Protein AF-A0A6P7IY32-F1 (afdb_monomer_lite)

Structure (mmCIF, N/CA/C/O backbone):
data_AF-A0A6P7IY32-F1
#
_entry.id   AF-A0A6P7IY32-F1
#
loop_
_atom_site.group_PDB
_atom_site.id
_atom_site.type_symbol
_atom_site.label_atom_id
_atom_site.label_alt_id
_atom_site.label_comp_id
_atom_site.label_asym_id
_atom_site.label_entity_id
_atom_site.label_seq_id
_atom_site.pdbx_PDB_ins_code
_atom_site.Cartn_x
_atom_site.Cartn_y
_atom_site.Cartn_z
_atom_site.occupancy
_atom_site.B_iso_or_equiv
_atom_site.auth_seq_id
_atom_site.auth_comp_id
_atom_site.auth_asym_id
_atom_site.auth_atom_id
_atom_site.pdbx_PDB_model_num
ATOM 1 N N . MET A 1 1 ? -50.935 -18.795 42.870 1.00 35.16 1 MET A N 1
ATOM 2 C CA . MET A 1 1 ? -50.225 -19.604 41.856 1.00 35.16 1 MET A CA 1
ATOM 3 C C . MET A 1 1 ? -50.034 -18.720 40.641 1.00 35.16 1 MET A C 1
ATOM 5 O O . MET A 1 1 ? -50.969 -18.024 40.279 1.00 35.16 1 MET A O 1
ATOM 9 N N . SER A 1 2 ? -48.798 -18.658 40.158 1.00 35.97 2 SER A N 1
ATOM 10 C CA . SER A 1 2 ? -48.178 -17.528 39.465 1.00 35.97 2 SER A CA 1
ATOM 11 C C . SER A 1 2 ? -48.854 -17.055 38.177 1.00 35.97 2 SER A C 1
ATOM 13 O O . SER A 1 2 ? -49.014 -17.823 37.231 1.00 35.97 2 SER A O 1
ATOM 15 N N . GLU A 1 3 ? -49.122 -15.752 38.117 1.00 35.75 3 GLU A N 1
ATOM 16 C CA . GLU A 1 3 ? -49.229 -14.994 36.873 1.00 35.75 3 GLU A CA 1
ATOM 17 C C . GLU A 1 3 ? -47.811 -14.737 36.348 1.00 35.75 3 GLU A C 1
ATOM 19 O O . GLU A 1 3 ? -47.035 -13.986 36.937 1.00 35.75 3 GLU A O 1
ATOM 24 N N . ASN A 1 4 ? -47.446 -15.399 35.251 1.00 36.00 4 ASN A N 1
ATOM 25 C CA . ASN A 1 4 ? -46.209 -15.114 34.533 1.00 36.00 4 ASN A CA 1
ATOM 26 C C . ASN A 1 4 ? -46.458 -13.908 33.615 1.00 36.00 4 ASN A C 1
ATOM 28 O O . ASN A 1 4 ? -46.922 -14.051 32.481 1.00 36.00 4 ASN A O 1
ATOM 32 N N . GLY A 1 5 ? -46.172 -12.713 34.132 1.00 36.47 5 GLY A N 1
ATOM 33 C CA . GLY A 1 5 ? -46.134 -11.471 33.368 1.00 36.47 5 GLY A CA 1
ATOM 34 C C . GLY A 1 5 ? -45.014 -11.512 32.331 1.00 36.47 5 GLY A C 1
ATOM 35 O O . GLY A 1 5 ? -43.871 -11.163 32.611 1.00 36.47 5 GLY A O 1
ATOM 36 N N . LYS A 1 6 ? -45.336 -11.950 31.112 1.00 37.75 6 LYS A N 1
ATOM 37 C CA . LYS A 1 6 ? -44.451 -11.813 29.954 1.00 37.75 6 LYS A CA 1
ATOM 38 C C . LYS A 1 6 ? -44.505 -10.351 29.509 1.00 37.75 6 LYS A C 1
ATOM 40 O O . LYS A 1 6 ? -45.487 -9.933 28.898 1.00 37.75 6 LYS A O 1
ATOM 45 N N . ALA A 1 7 ? -43.476 -9.578 29.856 1.00 37.81 7 ALA A N 1
ATOM 46 C CA . ALA A 1 7 ? -43.297 -8.218 29.357 1.00 37.81 7 ALA A CA 1
ATOM 47 C C . ALA A 1 7 ? -43.432 -8.201 27.818 1.00 37.81 7 ALA A C 1
ATOM 49 O O . ALA A 1 7 ? -42.974 -9.142 27.155 1.00 37.81 7 ALA A O 1
ATOM 50 N N . PRO A 1 8 ? -44.068 -7.176 27.226 1.00 44.00 8 PRO A N 1
ATOM 51 C CA . PRO A 1 8 ? -44.179 -7.082 25.780 1.00 44.00 8 PRO A CA 1
ATOM 52 C C . PRO A 1 8 ? -42.769 -6.965 25.199 1.00 44.00 8 PRO A C 1
ATOM 54 O O . PRO A 1 8 ? -42.035 -6.034 25.522 1.00 44.00 8 PRO A O 1
ATOM 57 N N . SER A 1 9 ? -42.376 -7.914 24.346 1.00 56.81 9 SER A N 1
ATOM 58 C CA . SER A 1 9 ? -41.146 -7.800 23.565 1.00 56.81 9 SER A CA 1
ATOM 59 C C . SER A 1 9 ? -41.254 -6.526 22.727 1.00 56.81 9 SER A C 1
ATOM 61 O O . SER A 1 9 ? -42.039 -6.495 21.771 1.00 56.81 9 SER A O 1
ATOM 63 N N . LYS A 1 10 ? -40.531 -5.468 23.109 1.00 63.16 10 LYS A N 1
ATOM 64 C CA . LYS A 1 10 ? -40.407 -4.258 22.294 1.00 63.16 10 LYS A CA 1
ATOM 65 C C . LYS A 1 10 ? -39.926 -4.708 20.917 1.00 63.16 10 LYS A C 1
ATOM 67 O O . LYS A 1 10 ? -38.935 -5.424 20.804 1.00 63.16 10 LYS A O 1
ATOM 72 N N . LYS A 1 11 ? -40.705 -4.402 19.884 1.00 72.56 11 LYS A N 1
ATOM 73 C CA . LYS A 1 11 ? -40.341 -4.724 18.504 1.00 72.56 11 LYS A CA 1
ATOM 74 C C . LYS A 1 11 ? -39.572 -3.535 17.952 1.00 72.56 11 LYS A C 1
ATOM 76 O O . LYS A 1 11 ? -39.998 -2.400 18.156 1.00 72.56 11 LYS A O 1
ATOM 81 N N . LEU A 1 12 ? -38.461 -3.809 17.273 1.00 72.12 12 LEU A N 1
ATOM 82 C CA . LEU A 1 12 ? -37.706 -2.793 16.549 1.00 72.12 12 LEU A CA 1
ATOM 83 C C . LEU A 1 12 ? -38.624 -2.088 15.539 1.00 72.12 12 LEU A C 1
ATOM 85 O O . LEU A 1 12 ? -39.537 -2.699 14.972 1.00 72.12 12 LEU A O 1
ATOM 89 N N . SER A 1 13 ? -38.374 -0.799 15.309 1.00 81.19 13 SER A N 1
ATOM 90 C CA . SER A 1 13 ? -38.985 -0.085 14.186 1.00 81.19 13 SER A CA 1
ATOM 91 C C . SER A 1 13 ? -38.581 -0.764 12.863 1.00 81.19 13 SER A C 1
ATOM 93 O O . SER A 1 13 ? -37.545 -1.432 12.812 1.00 81.19 13 SER A O 1
ATOM 95 N N . PRO A 1 14 ? -39.354 -0.623 11.771 1.00 79.38 14 PRO A N 1
ATOM 96 C CA . PRO A 1 14 ? -38.998 -1.234 10.486 1.00 79.38 14 PRO A CA 1
ATOM 97 C C . PRO A 1 14 ? -37.622 -0.776 9.973 1.00 79.38 14 PRO A C 1
ATOM 99 O O . PRO A 1 14 ? -36.917 -1.544 9.324 1.00 79.38 14 PRO A O 1
ATOM 102 N N . GLU A 1 15 ? -37.213 0.446 10.310 1.00 80.62 15 GLU A N 1
ATOM 103 C CA . GLU A 1 15 ? -35.915 1.011 9.944 1.00 80.62 15 GLU A CA 1
ATOM 104 C C . GLU A 1 15 ? -34.781 0.486 10.835 1.00 80.62 15 GLU A C 1
ATOM 106 O O . GLU A 1 15 ? -33.744 0.068 10.329 1.00 80.62 15 GLU A O 1
ATOM 111 N N . ALA A 1 16 ? -35.010 0.365 12.146 1.00 81.69 16 ALA A N 1
ATOM 112 C CA . ALA A 1 16 ? -34.066 -0.270 13.066 1.00 81.69 16 ALA A CA 1
ATOM 113 C C . ALA A 1 16 ? -33.875 -1.767 12.762 1.00 81.69 16 ALA A C 1
ATOM 115 O O . ALA A 1 16 ? -32.766 -2.293 12.852 1.00 81.69 16 ALA A O 1
ATOM 116 N N . GLN A 1 17 ? -34.940 -2.451 12.337 1.00 84.50 17 GLN A N 1
ATOM 117 C CA . GLN A 1 17 ? -34.870 -3.825 11.848 1.00 84.50 17 GLN A CA 1
ATOM 118 C C . GLN A 1 17 ? -34.069 -3.911 10.543 1.00 84.50 17 GLN A C 1
ATOM 120 O O . GLN A 1 17 ? -33.282 -4.837 10.377 1.00 84.50 17 GLN A O 1
ATOM 125 N N . CYS A 1 18 ? -34.230 -2.944 9.634 1.00 85.19 18 CYS A N 1
ATOM 126 C CA . CYS A 1 18 ? -33.434 -2.860 8.409 1.00 85.19 18 CYS A CA 1
ATOM 127 C C . CYS A 1 18 ? -31.938 -2.714 8.726 1.00 85.19 18 CYS A C 1
ATOM 129 O O . CYS A 1 18 ? -31.130 -3.500 8.237 1.00 85.19 18 CYS A O 1
ATOM 131 N N . ILE A 1 19 ? -31.581 -1.778 9.611 1.00 85.25 19 ILE A N 1
ATOM 132 C CA . ILE A 1 19 ? -30.197 -1.553 10.054 1.00 85.25 19 ILE A CA 1
ATOM 133 C C . ILE A 1 19 ? -29.622 -2.814 10.713 1.00 85.25 19 ILE A C 1
ATOM 135 O O . ILE A 1 19 ? -28.516 -3.237 10.376 1.00 85.25 19 ILE A O 1
ATOM 139 N N . SER A 1 20 ? -30.388 -3.453 11.603 1.00 86.62 20 SER A N 1
ATOM 140 C CA . SER A 1 20 ? -29.997 -4.708 12.253 1.00 86.62 20 SER A CA 1
ATOM 141 C C . SER A 1 20 ? -29.726 -5.822 11.237 1.00 86.62 20 SER A C 1
ATOM 143 O O . SER A 1 20 ? -28.674 -6.454 11.289 1.00 86.62 20 SER A O 1
ATOM 145 N N . ASN A 1 21 ? -30.625 -6.013 10.267 1.00 86.88 21 ASN A N 1
ATOM 146 C CA . ASN A 1 21 ? -30.481 -7.039 9.236 1.00 86.88 21 ASN A CA 1
ATOM 147 C C . ASN A 1 21 ? -29.264 -6.774 8.329 1.00 86.88 21 ASN A C 1
ATOM 149 O O . ASN A 1 21 ? -28.573 -7.714 7.942 1.00 86.88 21 ASN A O 1
ATOM 153 N N . ILE A 1 22 ? -28.981 -5.507 7.994 1.00 88.75 22 ILE A N 1
ATOM 154 C CA . ILE A 1 22 ? -27.793 -5.132 7.210 1.00 88.75 22 ILE A CA 1
ATOM 155 C C . ILE A 1 22 ? -26.519 -5.457 7.995 1.00 88.75 22 ILE A C 1
ATOM 157 O O . ILE A 1 22 ? -25.606 -6.070 7.446 1.00 88.75 22 ILE A O 1
ATOM 161 N N . LEU A 1 23 ? -26.456 -5.089 9.278 1.00 87.69 23 LEU A N 1
ATOM 162 C CA . LEU A 1 23 ? -25.309 -5.392 10.139 1.00 87.69 23 LEU A CA 1
ATOM 163 C C . LEU A 1 23 ? -25.091 -6.901 10.287 1.00 87.69 23 LEU A C 1
ATOM 165 O O . LEU A 1 23 ? -23.964 -7.372 10.152 1.00 87.69 23 LEU A O 1
ATOM 169 N N . GLU A 1 24 ? -26.158 -7.670 10.489 1.00 88.44 24 GLU A N 1
ATOM 170 C CA . GLU A 1 24 ? -26.103 -9.131 10.579 1.00 88.44 24 GLU A CA 1
ATOM 171 C C . GLU A 1 24 ? -25.627 -9.769 9.260 1.00 88.44 24 GLU A C 1
ATOM 173 O O . GLU A 1 24 ? -24.801 -10.689 9.255 1.00 88.44 24 GLU A O 1
ATOM 178 N N . GLN A 1 25 ? -26.060 -9.223 8.119 1.00 86.75 25 GLN A N 1
ATOM 179 C CA . GLN A 1 25 ? -25.583 -9.634 6.800 1.00 86.75 25 GLN A CA 1
ATOM 180 C C . GLN A 1 25 ? -24.099 -9.293 6.589 1.00 86.75 25 GLN A C 1
ATOM 182 O O . GLN A 1 25 ? -23.362 -10.111 6.035 1.00 86.75 25 GLN A O 1
ATOM 187 N N . CYS A 1 26 ? -23.639 -8.125 7.043 1.00 85.94 26 CYS A N 1
ATOM 188 C CA . CYS A 1 26 ? -22.228 -7.733 6.996 1.00 85.94 26 CYS A CA 1
ATOM 189 C C . CYS A 1 26 ? -21.356 -8.647 7.866 1.00 85.94 26 CYS A C 1
ATOM 191 O O . CYS A 1 26 ? -20.307 -9.103 7.413 1.00 85.94 26 CYS A O 1
ATOM 193 N N . ILE A 1 27 ? -21.811 -8.972 9.080 1.00 86.56 27 ILE A N 1
ATOM 194 C CA . ILE A 1 27 ? -21.134 -9.922 9.974 1.00 86.56 27 ILE A CA 1
ATOM 195 C C . ILE A 1 27 ? -21.039 -11.296 9.301 1.00 86.56 27 ILE A C 1
ATOM 197 O O . ILE A 1 27 ? -19.956 -11.874 9.239 1.00 86.56 27 ILE A O 1
ATOM 201 N N . SER A 1 28 ? -22.132 -11.780 8.706 1.00 83.56 28 SER A N 1
ATOM 202 C CA . SER A 1 28 ? -22.156 -13.059 7.985 1.00 83.56 28 SER A CA 1
ATOM 203 C C . SER A 1 28 ? -21.191 -13.075 6.791 1.00 83.56 28 SER A C 1
ATOM 205 O O . SER A 1 28 ? -20.494 -14.060 6.557 1.00 83.56 28 SER A O 1
ATOM 207 N N . GLN A 1 29 ? -21.105 -11.975 6.036 1.00 83.94 29 GLN A N 1
ATOM 208 C CA . GLN A 1 29 ? -20.154 -11.832 4.928 1.00 83.94 29 GLN A CA 1
ATOM 209 C C . GLN A 1 29 ? -18.703 -11.847 5.402 1.00 83.94 29 GLN A C 1
ATOM 211 O O . GLN A 1 29 ? -17.867 -12.506 4.781 1.00 83.94 29 GLN A O 1
ATOM 216 N N . LEU A 1 30 ? -18.409 -11.142 6.495 1.00 86.06 30 LEU A N 1
ATOM 217 C CA . LEU A 1 30 ? -17.078 -11.109 7.086 1.00 86.06 30 LEU A CA 1
ATOM 218 C C . LEU A 1 30 ? -16.674 -12.491 7.609 1.00 86.06 30 LEU A C 1
ATOM 220 O O . LEU A 1 30 ? -15.552 -12.926 7.375 1.00 86.06 30 LEU A O 1
ATOM 224 N N . GLU A 1 31 ? -17.599 -13.214 8.239 1.00 82.88 31 GLU A N 1
ATOM 225 C CA . GLU A 1 31 ? -17.387 -14.594 8.681 1.00 82.88 31 GLU A CA 1
ATOM 226 C C . GLU A 1 31 ? -17.064 -15.527 7.513 1.00 82.88 31 GLU A C 1
ATOM 228 O O . GLU A 1 31 ? -16.131 -16.329 7.601 1.00 82.88 31 GLU A O 1
ATOM 233 N N . ILE A 1 32 ? -17.788 -15.390 6.397 1.00 79.38 32 ILE A N 1
ATOM 234 C CA . ILE A 1 32 ? -17.521 -16.162 5.182 1.00 79.38 32 ILE A CA 1
ATOM 235 C C . ILE A 1 32 ? -16.139 -15.824 4.616 1.00 79.38 32 ILE A C 1
ATOM 237 O O . ILE A 1 32 ? -15.372 -16.725 4.282 1.00 79.38 32 ILE A O 1
ATOM 241 N N . ALA A 1 33 ? -15.809 -14.536 4.508 1.00 83.38 33 ALA A N 1
ATOM 242 C CA . ALA A 1 33 ? -14.537 -14.083 3.957 1.00 83.38 33 ALA A CA 1
ATOM 243 C C . ALA A 1 33 ? -13.343 -14.507 4.827 1.00 83.38 33 ALA A C 1
ATOM 245 O O . ALA A 1 33 ? -12.332 -14.944 4.285 1.00 83.38 33 ALA A O 1
ATOM 246 N N . ALA A 1 34 ? -13.477 -14.440 6.153 1.00 84.00 34 ALA A N 1
ATOM 247 C CA . ALA A 1 34 ? -12.431 -14.817 7.099 1.00 84.00 34 ALA A CA 1
ATOM 248 C C . ALA A 1 34 ? -12.197 -16.338 7.153 1.00 84.00 34 ALA A C 1
ATOM 250 O O . ALA A 1 34 ? -11.070 -16.791 7.339 1.00 84.00 34 ALA A O 1
ATOM 251 N N . ALA A 1 35 ? -13.246 -17.144 6.961 1.00 78.56 35 ALA A N 1
ATOM 252 C CA . ALA A 1 35 ? -13.135 -18.603 6.925 1.00 78.56 35 ALA A CA 1
ATOM 253 C C . ALA A 1 35 ? -12.724 -19.154 5.546 1.00 78.56 35 ALA A C 1
ATOM 255 O O . ALA A 1 35 ? -12.304 -20.304 5.433 1.00 78.56 35 ALA A O 1
ATOM 256 N N . LEU A 1 36 ? -12.833 -18.363 4.476 1.00 79.12 36 LEU A N 1
ATOM 257 C CA . LEU A 1 36 ? -12.557 -18.831 3.119 1.00 79.12 36 LEU A CA 1
ATOM 258 C C . LEU A 1 36 ? -11.099 -19.306 2.913 1.00 79.12 36 LEU A C 1
ATOM 260 O O . LEU A 1 36 ? -10.924 -20.390 2.354 1.00 79.12 36 LEU A O 1
ATOM 264 N N . PRO A 1 37 ? -10.051 -18.587 3.365 1.00 78.94 37 PRO A N 1
ATOM 265 C CA . PRO A 1 37 ? -8.667 -19.031 3.192 1.00 78.94 37 PRO A CA 1
ATOM 266 C C . PRO A 1 37 ? -8.374 -20.369 3.878 1.00 78.94 37 PRO A C 1
ATOM 268 O O . PRO A 1 37 ? -7.752 -21.246 3.283 1.00 78.94 37 PRO A O 1
ATOM 271 N N . THR A 1 38 ? -8.863 -20.566 5.103 1.00 74.88 38 THR A N 1
ATOM 272 C CA . THR A 1 38 ? -8.630 -21.800 5.867 1.00 74.88 38 THR A CA 1
ATOM 273 C C . THR A 1 38 ? -9.331 -22.993 5.218 1.00 74.88 38 THR A C 1
ATOM 275 O O . THR A 1 38 ? -8.730 -24.064 5.076 1.00 74.88 38 THR A O 1
ATOM 278 N N . VAL A 1 39 ? -10.555 -22.789 4.720 1.00 73.88 39 VAL A N 1
ATOM 279 C CA . VAL A 1 39 ? -11.314 -23.784 3.947 1.00 73.88 39 VAL A CA 1
ATOM 280 C C . VAL A 1 39 ? -10.594 -24.178 2.656 1.00 73.88 39 VAL A C 1
ATOM 282 O O . VAL A 1 39 ? -10.596 -25.354 2.304 1.00 73.88 39 VAL A O 1
ATOM 285 N N . LEU A 1 40 ? -9.967 -23.228 1.961 1.00 73.62 40 LEU A N 1
ATOM 286 C CA . LEU A 1 40 ? -9.236 -23.494 0.718 1.00 73.62 40 LEU A CA 1
ATOM 287 C C . LEU A 1 40 ? -7.898 -24.205 0.944 1.00 73.62 40 LEU A C 1
ATOM 289 O O . LEU A 1 40 ? -7.479 -24.987 0.094 1.00 73.62 40 LEU A O 1
ATOM 293 N N . CYS A 1 41 ? -7.235 -23.944 2.072 1.00 68.38 41 CYS A N 1
ATOM 294 C CA . CYS A 1 41 ? -5.978 -24.600 2.437 1.00 68.38 41 CYS A CA 1
ATOM 295 C C . CYS A 1 41 ? -6.181 -26.031 2.942 1.00 68.38 41 CYS A C 1
ATOM 297 O O . CYS A 1 41 ? -5.280 -26.862 2.850 1.00 68.38 41 CYS A O 1
ATOM 299 N N . SER A 1 42 ? -7.355 -26.332 3.490 1.00 62.88 42 SER A N 1
ATOM 300 C CA . SER A 1 42 ? -7.633 -27.657 4.026 1.00 62.88 42 SER A CA 1
ATOM 301 C C . SER A 1 42 ? -8.243 -28.527 2.941 1.00 62.88 42 SER A C 1
ATOM 303 O O . SER A 1 42 ? -9.184 -28.126 2.262 1.00 62.88 42 SER A O 1
ATOM 305 N N . ASN A 1 43 ? -7.779 -29.770 2.816 1.00 58.03 43 ASN A N 1
ATOM 306 C CA . ASN A 1 43 ? -8.295 -30.758 1.854 1.00 58.03 43 ASN A CA 1
ATOM 307 C C . ASN A 1 43 ? -9.766 -31.191 2.121 1.00 58.03 43 ASN A C 1
ATOM 309 O O . ASN A 1 43 ? -10.237 -32.218 1.627 1.00 58.03 43 ASN A O 1
ATOM 313 N N . SER A 1 44 ? -10.511 -30.399 2.894 1.00 58.31 44 SER A N 1
ATOM 314 C CA . SER A 1 44 ? -11.884 -30.602 3.351 1.00 58.31 44 SER A CA 1
ATOM 315 C C . SER A 1 44 ? -12.941 -30.243 2.300 1.00 58.31 44 SER A C 1
ATOM 317 O O . SER A 1 44 ? -14.129 -30.369 2.576 1.00 58.31 44 SER A O 1
ATOM 319 N N . ILE A 1 45 ? -12.555 -29.837 1.085 1.00 60.53 45 ILE A N 1
ATOM 320 C CA . ILE A 1 45 ? -13.494 -29.532 -0.018 1.00 60.53 45 ILE A CA 1
ATOM 321 C C . ILE A 1 45 ? -14.334 -30.769 -0.401 1.00 60.53 45 ILE A C 1
ATOM 323 O O . ILE A 1 45 ? -15.475 -30.640 -0.848 1.00 60.53 45 ILE A O 1
ATOM 327 N N . SER A 1 46 ? -13.802 -31.973 -0.152 1.00 61.03 46 SER A N 1
ATOM 328 C CA . SER A 1 46 ? -14.508 -33.255 -0.309 1.00 61.03 46 SER A CA 1
ATOM 329 C C . SER A 1 46 ? -15.592 -33.510 0.748 1.00 61.03 46 SER A C 1
ATOM 331 O O . SER A 1 46 ? -16.441 -34.375 0.556 1.00 61.03 46 SER A O 1
ATOM 333 N N . ALA A 1 47 ? -15.579 -32.766 1.858 1.00 59.69 47 ALA A N 1
ATOM 334 C CA . ALA A 1 47 ? -16.530 -32.903 2.956 1.00 59.69 47 ALA A CA 1
ATOM 335 C C . ALA A 1 47 ? -17.786 -32.029 2.789 1.00 59.69 47 ALA A C 1
ATOM 337 O O . ALA A 1 47 ? -18.663 -32.079 3.653 1.00 59.69 47 ALA A O 1
ATOM 338 N N . ILE A 1 48 ? -17.853 -31.226 1.720 1.00 67.19 48 ILE A N 1
ATOM 339 C CA . ILE A 1 48 ? -18.994 -30.374 1.378 1.00 67.19 48 ILE A CA 1
ATOM 340 C C . ILE A 1 48 ? -20.035 -31.228 0.652 1.00 67.19 48 ILE A C 1
ATOM 342 O O . ILE A 1 48 ? -19.772 -31.729 -0.438 1.00 67.19 48 ILE A O 1
ATOM 346 N N . GLU A 1 49 ? -21.217 -31.378 1.249 1.00 66.38 49 GLU A N 1
ATOM 347 C CA . GLU A 1 49 ? -22.326 -32.152 0.666 1.00 66.38 49 GLU A CA 1
ATOM 348 C C . GLU A 1 49 ? -22.925 -31.470 -0.576 1.00 66.38 49 GLU A C 1
ATOM 350 O O . GLU A 1 49 ? -23.427 -32.137 -1.480 1.00 66.38 49 GLU A O 1
ATOM 355 N N . ASP A 1 50 ? -22.827 -30.141 -0.653 1.00 76.88 50 ASP A N 1
ATOM 356 C CA . ASP A 1 50 ? -23.253 -29.365 -1.814 1.00 76.88 50 ASP A CA 1
ATOM 357 C C . ASP A 1 50 ? -22.256 -29.512 -2.979 1.00 76.88 50 ASP A C 1
ATOM 359 O O . ASP A 1 50 ? -21.135 -28.989 -2.974 1.00 76.88 50 ASP A O 1
ATOM 363 N N . GLN A 1 51 ? -22.707 -30.220 -4.014 1.00 77.50 51 GLN A N 1
ATOM 364 C CA . GLN A 1 51 ? -21.944 -30.505 -5.223 1.00 77.50 51 GLN A CA 1
ATOM 365 C C . GLN A 1 51 ? -21.607 -29.245 -6.043 1.00 77.50 51 GLN A C 1
ATOM 367 O O . GLN A 1 51 ? -20.561 -29.210 -6.700 1.00 77.50 51 GLN A O 1
ATOM 372 N N . ASP A 1 52 ? -22.462 -28.219 -6.035 1.00 81.75 52 ASP A N 1
ATOM 373 C CA . ASP A 1 52 ? -22.215 -26.967 -6.758 1.00 81.75 52 ASP A CA 1
ATOM 374 C C . ASP A 1 52 ? -21.191 -26.103 -6.014 1.00 81.75 52 ASP A C 1
ATOM 376 O O . ASP A 1 52 ? -20.245 -25.585 -6.620 1.00 81.75 52 ASP A O 1
ATOM 380 N N . LEU A 1 53 ? -21.314 -26.022 -4.687 1.00 81.12 53 LEU A N 1
ATOM 381 C CA . LEU A 1 53 ? -20.345 -25.341 -3.830 1.00 81.12 53 LEU A CA 1
ATOM 382 C C . LEU A 1 53 ? -18.965 -26.013 -3.914 1.00 81.12 53 LEU A C 1
ATOM 384 O O . LEU A 1 53 ? -17.975 -25.338 -4.198 1.00 81.12 53 LEU A O 1
ATOM 388 N N . SER A 1 54 ? -18.896 -27.341 -3.773 1.00 80.88 54 SER A N 1
ATOM 389 C CA . SER A 1 54 ? -17.642 -28.104 -3.873 1.00 80.88 54 SER A CA 1
ATOM 390 C C . SER A 1 54 ? -16.942 -27.883 -5.223 1.00 80.88 54 SER A C 1
ATOM 392 O O . SER A 1 54 ? -15.744 -27.587 -5.267 1.00 80.88 54 SER A O 1
ATOM 394 N N . ARG A 1 55 ? -17.695 -27.895 -6.336 1.00 83.12 55 ARG A N 1
ATOM 395 C CA . ARG A 1 55 ? -17.157 -27.607 -7.677 1.00 83.12 55 ARG A CA 1
ATOM 396 C C . ARG A 1 55 ? -16.576 -26.196 -7.771 1.00 83.12 55 ARG A C 1
ATOM 398 O O . ARG A 1 55 ? -15.488 -26.018 -8.318 1.00 83.12 55 ARG A O 1
ATOM 405 N N . LYS A 1 56 ? -17.281 -25.185 -7.252 1.00 84.75 56 LYS A N 1
ATOM 406 C CA . LYS A 1 56 ? -16.814 -23.787 -7.266 1.00 84.75 56 LYS A CA 1
ATOM 407 C C . LYS A 1 56 ? -15.546 -23.601 -6.430 1.00 84.75 56 LYS A C 1
ATOM 409 O O . LYS A 1 56 ? -14.636 -22.905 -6.884 1.00 84.75 56 LYS A O 1
ATOM 414 N N . LEU A 1 57 ? -15.450 -24.249 -5.265 1.00 83.94 57 LEU A N 1
ATOM 415 C CA . LEU A 1 57 ? -14.233 -24.230 -4.446 1.00 83.94 57 LEU A CA 1
ATOM 416 C C . LEU A 1 57 ? -13.058 -24.928 -5.138 1.00 83.94 57 LEU A C 1
ATOM 418 O O . LEU A 1 57 ? -11.965 -24.371 -5.173 1.00 83.94 57 LEU A O 1
ATOM 422 N N . GLN A 1 58 ? -13.278 -26.092 -5.752 1.00 83.50 58 GLN A N 1
ATOM 423 C CA . GLN A 1 58 ? -12.225 -26.828 -6.459 1.00 83.50 58 GLN A CA 1
ATOM 424 C C . GLN A 1 58 ? -11.663 -26.037 -7.652 1.00 83.50 58 GLN A C 1
ATOM 426 O O . GLN A 1 58 ? -10.448 -25.993 -7.875 1.00 83.50 58 GLN A O 1
ATOM 431 N N . VAL A 1 59 ? -12.540 -25.371 -8.412 1.00 85.12 59 VAL A N 1
ATOM 432 C CA . VAL A 1 59 ? -12.131 -24.465 -9.496 1.00 85.12 59 VAL A CA 1
ATOM 433 C C . VAL A 1 59 ? -11.288 -23.317 -8.941 1.00 85.12 59 VAL A C 1
ATOM 435 O O . VAL A 1 59 ? -10.237 -23.011 -9.504 1.00 85.12 59 VAL A O 1
ATOM 438 N N . HIS A 1 60 ? -11.705 -22.714 -7.826 1.00 88.62 60 HIS A N 1
ATOM 439 C CA . HIS A 1 60 ? -10.960 -21.627 -7.199 1.00 88.62 60 HIS A CA 1
ATOM 440 C C . HIS A 1 60 ? -9.576 -22.068 -6.704 1.00 88.62 60 HIS A C 1
ATOM 442 O O . HIS A 1 60 ? -8.593 -21.391 -6.998 1.00 88.62 60 HIS A O 1
ATOM 448 N N . GLN A 1 61 ? -9.482 -23.224 -6.041 1.00 85.44 61 GLN A N 1
ATOM 449 C CA . GLN A 1 61 ? -8.218 -23.804 -5.580 1.00 85.44 61 GLN A CA 1
ATOM 450 C C . GLN A 1 61 ? -7.255 -24.032 -6.752 1.00 85.44 61 GLN A C 1
ATOM 452 O O . GLN A 1 61 ? -6.119 -23.565 -6.727 1.00 85.44 61 GLN A O 1
ATOM 457 N N . THR A 1 62 ? -7.740 -24.641 -7.838 1.00 85.75 62 THR A N 1
ATOM 458 C CA . THR A 1 62 ? -6.925 -24.897 -9.038 1.00 85.75 62 THR A CA 1
ATOM 459 C C . THR A 1 62 ? -6.426 -23.596 -9.682 1.00 85.75 62 THR A C 1
ATOM 461 O O . THR A 1 62 ? -5.297 -23.529 -10.170 1.00 85.75 62 THR A O 1
ATOM 464 N N . LEU A 1 63 ? -7.258 -22.548 -9.714 1.00 86.94 63 LEU A N 1
ATOM 465 C CA . LEU A 1 63 ? -6.869 -21.233 -10.235 1.00 86.94 63 LEU A CA 1
ATOM 466 C C . LEU A 1 63 ? -5.851 -20.534 -9.325 1.00 86.94 63 LEU A C 1
ATOM 468 O O . LEU A 1 63 ? -4.911 -19.930 -9.840 1.00 86.94 63 LEU A O 1
ATOM 472 N N . SER A 1 64 ? -6.015 -20.652 -8.007 1.00 84.31 64 SER A N 1
ATOM 473 C CA . SER A 1 64 ? -5.095 -20.105 -7.005 1.00 84.31 64 SER A CA 1
ATOM 474 C C . SER A 1 64 ? -3.715 -20.768 -7.085 1.00 84.31 64 SER A C 1
ATOM 476 O O . SER A 1 64 ? -2.702 -20.083 -7.201 1.00 84.31 64 SER A O 1
ATOM 478 N N . GLU A 1 65 ? -3.657 -22.100 -7.179 1.00 84.88 65 GLU A N 1
ATOM 479 C CA . GLU A 1 65 ? -2.400 -22.838 -7.368 1.00 84.88 65 GLU A CA 1
ATOM 480 C C . GLU A 1 65 ? -1.685 -22.469 -8.674 1.00 84.88 65 GLU A C 1
ATOM 482 O O . GLU A 1 65 ? -0.457 -22.388 -8.723 1.00 84.88 65 GLU A O 1
ATOM 487 N N . ARG A 1 66 ? -2.442 -22.255 -9.759 1.00 84.44 66 ARG A N 1
ATOM 488 C CA . ARG A 1 66 ? -1.879 -21.798 -11.039 1.00 84.44 66 ARG A CA 1
ATOM 489 C C . ARG A 1 66 ? -1.318 -20.383 -10.934 1.00 84.44 66 ARG A C 1
ATOM 491 O O . ARG A 1 66 ? -0.300 -20.118 -11.567 1.00 84.44 66 ARG A O 1
ATOM 498 N N . LEU A 1 67 ? -1.962 -19.503 -10.163 1.00 84.31 67 LEU A N 1
ATOM 499 C CA . LEU A 1 67 ? -1.481 -18.142 -9.930 1.00 84.31 67 LEU A CA 1
ATOM 500 C C . LEU A 1 67 ? -0.182 -18.173 -9.122 1.00 84.31 67 LEU A C 1
ATOM 502 O O . LEU A 1 67 ? 0.807 -17.610 -9.576 1.00 84.31 67 LEU A O 1
ATOM 506 N N . LEU A 1 68 ? -0.144 -18.940 -8.029 1.00 82.75 68 LEU A N 1
ATOM 507 C CA . LEU A 1 68 ? 1.050 -19.114 -7.197 1.00 82.75 68 LEU A CA 1
ATOM 508 C C . LEU A 1 68 ? 2.251 -19.642 -8.005 1.00 82.75 68 LEU A C 1
ATOM 510 O O . LEU A 1 68 ? 3.361 -19.125 -7.901 1.00 82.75 68 LEU A O 1
ATOM 514 N N . LYS A 1 69 ? 2.031 -20.643 -8.871 1.00 82.00 69 LYS A N 1
ATOM 515 C CA . LYS A 1 69 ? 3.077 -21.195 -9.756 1.00 82.00 69 LYS A CA 1
ATOM 516 C C . LYS A 1 69 ? 3.598 -20.177 -10.776 1.00 82.00 69 LYS A C 1
ATOM 518 O O . LYS A 1 69 ? 4.758 -20.254 -11.169 1.00 82.00 69 LYS A O 1
ATOM 523 N N . LEU A 1 70 ? 2.752 -19.249 -11.222 1.00 77.94 70 LEU A N 1
ATOM 524 C CA . LEU A 1 70 ? 3.141 -18.167 -12.129 1.00 77.94 70 LEU A CA 1
ATOM 525 C C . LEU A 1 70 ? 3.863 -17.027 -11.405 1.00 77.94 70 LEU A C 1
ATOM 527 O O . LEU A 1 70 ? 4.690 -16.373 -12.025 1.00 77.94 70 LEU A O 1
ATOM 531 N N . GLU A 1 71 ? 3.597 -16.801 -10.119 1.00 73.38 71 GLU A N 1
ATOM 532 C CA . GLU A 1 71 ? 4.322 -15.810 -9.309 1.00 73.38 71 GLU A CA 1
ATOM 533 C C . GLU A 1 71 ? 5.758 -16.241 -8.994 1.00 73.38 71 GLU A C 1
ATOM 535 O O . GLU A 1 71 ? 6.642 -15.398 -8.880 1.00 73.38 71 GLU A O 1
ATOM 540 N N . GLN A 1 72 ? 6.011 -17.550 -8.937 1.00 71.19 72 GLN A N 1
ATOM 541 C CA . GLN A 1 72 ? 7.351 -18.126 -8.768 1.00 71.19 72 GLN A CA 1
ATOM 542 C C . GLN A 1 72 ? 8.145 -18.229 -10.088 1.00 71.19 72 GLN A C 1
ATOM 544 O O . GLN A 1 72 ? 9.321 -18.587 -10.071 1.00 71.19 72 GLN A O 1
ATOM 549 N N . GLY A 1 73 ? 7.521 -17.939 -11.238 1.00 61.69 73 GLY A N 1
ATOM 550 C CA . GLY A 1 73 ? 8.119 -18.057 -12.570 1.00 61.69 73 GLY A CA 1
ATOM 551 C C . GLY A 1 73 ? 8.259 -16.712 -13.290 1.00 61.69 73 GLY A C 1
ATOM 552 O O . GLY A 1 73 ? 7.364 -15.876 -13.281 1.00 61.69 73 GLY A O 1
ATOM 553 N N . GLN A 1 74 ? 9.372 -16.508 -13.993 1.00 51.25 74 GLN A N 1
ATOM 554 C CA . GLN A 1 74 ? 9.727 -15.235 -14.639 1.00 51.25 74 GLN A CA 1
ATOM 555 C C . GLN A 1 74 ? 9.041 -15.012 -16.013 1.00 51.25 74 GLN A C 1
ATOM 557 O O . GLN A 1 74 ? 9.641 -14.429 -16.915 1.00 51.25 74 GLN A O 1
ATOM 562 N N . GLU A 1 75 ? 7.794 -15.474 -16.225 1.00 54.00 75 GLU A N 1
ATOM 563 C CA . GLU A 1 75 ? 7.136 -15.430 -17.548 1.00 54.00 75 GLU A CA 1
ATOM 564 C C . GLU A 1 75 ? 5.739 -14.763 -17.607 1.00 54.00 75 GLU A C 1
ATOM 566 O O . GLU A 1 75 ? 4.779 -15.160 -16.953 1.00 54.00 75 GLU A O 1
ATOM 571 N N . ARG A 1 76 ? 5.625 -13.834 -18.576 1.00 60.47 76 ARG A N 1
ATOM 572 C CA . ARG A 1 76 ? 4.423 -13.343 -19.293 1.00 60.47 76 ARG A CA 1
ATOM 573 C C . ARG A 1 76 ? 3.352 -12.607 -18.467 1.00 60.47 76 ARG A C 1
ATOM 575 O O . ARG A 1 76 ? 2.270 -13.129 -18.193 1.00 60.47 76 ARG A O 1
ATOM 582 N N . LYS A 1 77 ? 3.590 -11.300 -18.268 1.00 68.12 77 LYS A N 1
ATOM 583 C CA . LYS A 1 77 ? 2.648 -10.294 -17.717 1.00 68.12 77 LYS A CA 1
ATOM 584 C C . LYS A 1 77 ? 1.204 -10.424 -18.245 1.00 68.12 77 LYS A C 1
ATOM 586 O O . LYS A 1 77 ? 0.256 -10.285 -17.482 1.00 68.12 77 LYS A O 1
ATOM 591 N N . THR A 1 78 ? 1.008 -10.746 -19.525 1.00 69.31 78 THR A N 1
ATOM 592 C CA . THR A 1 78 ? -0.330 -10.862 -20.140 1.00 69.31 78 THR A CA 1
ATOM 593 C C . THR A 1 78 ? -1.139 -12.069 -19.654 1.00 69.31 78 THR A C 1
ATOM 595 O O . THR A 1 78 ? -2.342 -11.944 -19.424 1.00 69.31 78 THR A O 1
ATOM 598 N N . LYS A 1 79 ? -0.498 -13.227 -19.446 1.00 76.56 79 LYS A N 1
ATOM 599 C CA . LYS A 1 79 ? -1.155 -14.431 -18.904 1.00 76.56 79 LYS A CA 1
ATOM 600 C C . LYS A 1 79 ? -1.516 -14.247 -17.428 1.00 76.56 79 LYS A C 1
ATOM 602 O O . LYS A 1 79 ? -2.576 -14.705 -17.005 1.00 76.56 79 LYS A O 1
ATOM 607 N N . ARG A 1 80 ? -0.687 -13.509 -16.680 1.00 79.19 80 ARG A N 1
ATOM 608 C CA . ARG A 1 80 ? -0.948 -13.136 -15.283 1.00 79.19 80 ARG A CA 1
ATOM 609 C C . ARG A 1 80 ? -2.228 -12.307 -15.148 1.00 79.19 80 ARG A C 1
ATOM 611 O O . ARG A 1 80 ? -3.127 -12.704 -14.417 1.00 79.19 80 ARG A O 1
ATOM 618 N N . VAL A 1 81 ? -2.368 -11.238 -15.938 1.00 82.69 81 VAL A N 1
ATOM 619 C CA . VAL A 1 81 ? -3.556 -10.360 -15.900 1.00 82.69 81 VAL A CA 1
ATOM 620 C C . VAL A 1 81 ? -4.849 -11.124 -16.212 1.00 82.69 81 VAL A C 1
ATOM 622 O O . VAL A 1 81 ? -5.892 -10.868 -15.608 1.00 82.69 81 VAL A O 1
ATOM 625 N N . GLN A 1 82 ? -4.815 -12.072 -17.152 1.00 84.38 82 GLN A N 1
ATOM 626 C CA . GLN A 1 82 ? -5.982 -12.910 -17.448 1.00 84.38 82 GLN A CA 1
ATOM 627 C C . GLN A 1 82 ? -6.314 -13.842 -16.279 1.00 84.38 82 GLN A C 1
ATOM 629 O O . GLN A 1 82 ? -7.475 -13.938 -15.881 1.00 84.38 82 GLN A O 1
ATOM 634 N N . LEU A 1 83 ? -5.306 -14.490 -15.694 1.00 85.31 83 LEU A N 1
ATOM 635 C CA . LEU A 1 83 ? -5.508 -15.404 -14.577 1.00 85.31 83 LEU A CA 1
ATOM 636 C C . LEU A 1 83 ? -6.018 -14.685 -13.322 1.00 85.31 83 LEU A C 1
ATOM 638 O O . LEU A 1 83 ? -6.952 -15.170 -12.691 1.00 85.31 83 LEU A O 1
ATOM 642 N N . GLU A 1 84 ? -5.506 -13.494 -13.017 1.00 85.75 84 GLU A N 1
ATOM 643 C CA . GLU A 1 84 ? -6.015 -12.646 -11.934 1.00 85.75 84 GLU A CA 1
ATOM 644 C C . GLU A 1 84 ? -7.501 -12.312 -12.117 1.00 85.75 84 GLU A C 1
ATOM 646 O O . GLU A 1 84 ? -8.281 -12.377 -11.165 1.00 85.75 84 GLU A O 1
ATOM 651 N N . LYS A 1 85 ? -7.932 -12.000 -13.347 1.00 89.44 85 LYS A N 1
ATOM 652 C CA . LYS A 1 85 ? -9.356 -11.775 -13.650 1.00 89.44 85 LYS A CA 1
ATOM 653 C C . LYS A 1 85 ? -10.191 -13.031 -13.389 1.00 89.44 85 LYS A C 1
ATOM 655 O O . LYS A 1 85 ? -11.270 -12.927 -12.804 1.00 89.44 85 LYS A O 1
ATOM 660 N N . HIS A 1 86 ? -9.695 -14.208 -13.772 1.00 89.31 86 HIS A N 1
ATOM 661 C CA . HIS A 1 86 ? -10.372 -15.479 -13.502 1.00 89.31 86 HIS A CA 1
ATOM 662 C C . HIS A 1 86 ? -10.441 -15.801 -12.006 1.00 89.31 86 HIS A C 1
ATOM 664 O O . HIS A 1 86 ? -11.495 -16.223 -11.533 1.00 89.31 86 HIS A O 1
ATOM 670 N N . VAL A 1 87 ? -9.373 -15.541 -11.247 1.00 87.81 87 VAL A N 1
ATOM 671 C CA . VAL A 1 87 ? -9.358 -15.697 -9.785 1.00 87.81 87 VAL A CA 1
ATOM 672 C C . VAL A 1 87 ? -10.381 -14.762 -9.144 1.00 87.81 87 VAL A C 1
ATOM 674 O O . VAL A 1 87 ? -11.220 -15.229 -8.380 1.00 87.81 87 VAL A O 1
ATOM 677 N N . LYS A 1 88 ? -10.415 -13.479 -9.525 1.00 90.00 88 LYS A N 1
ATOM 678 C CA . LYS A 1 88 ? -11.415 -12.513 -9.032 1.00 90.00 88 LYS A CA 1
ATOM 679 C C . LYS A 1 88 ? -12.849 -12.969 -9.306 1.00 90.00 88 LYS A C 1
ATOM 681 O O . LYS A 1 88 ? -13.707 -12.884 -8.427 1.00 90.00 88 LYS A O 1
ATOM 686 N N . PHE A 1 89 ? -13.123 -13.463 -10.513 1.00 88.50 89 PHE A N 1
ATOM 687 C CA . PHE A 1 89 ? -14.440 -14.007 -10.852 1.00 88.50 89 PHE A CA 1
ATOM 688 C C . PHE A 1 89 ? -14.774 -15.247 -10.014 1.00 88.50 89 PHE A C 1
ATOM 690 O O . PHE A 1 89 ? -15.890 -15.380 -9.514 1.00 88.50 89 PHE A O 1
ATOM 697 N N . SER A 1 90 ? -13.789 -16.119 -9.803 1.00 88.50 90 SER A N 1
ATOM 698 C CA . SER A 1 90 ? -13.932 -17.319 -8.987 1.00 88.50 90 SER A CA 1
ATOM 699 C C . SER A 1 90 ? -14.234 -16.993 -7.523 1.00 88.50 90 SER A C 1
ATOM 701 O O . SER A 1 90 ? -15.161 -17.577 -6.973 1.00 88.50 90 SER A O 1
ATOM 703 N N . VAL A 1 91 ? -13.532 -16.028 -6.914 1.00 86.12 91 VAL A N 1
ATOM 704 C CA . VAL A 1 91 ? -13.804 -15.564 -5.539 1.00 86.12 91 VAL A CA 1
ATOM 705 C C . VAL A 1 91 ? -15.245 -15.082 -5.421 1.00 86.12 91 VAL A C 1
ATOM 707 O O . VAL A 1 91 ? -15.977 -15.521 -4.540 1.00 86.12 91 VAL A O 1
ATOM 710 N N . ARG A 1 92 ? -15.702 -14.239 -6.356 1.00 87.62 92 ARG A N 1
ATOM 711 C CA . ARG A 1 92 ? -17.088 -13.743 -6.362 1.00 87.62 92 ARG A CA 1
ATOM 712 C C . ARG A 1 92 ? -18.110 -14.874 -6.454 1.00 87.62 92 ARG A C 1
ATOM 714 O O . ARG A 1 92 ? -19.143 -14.811 -5.795 1.00 87.62 92 ARG A O 1
ATOM 721 N N . ASN A 1 93 ? -17.839 -15.900 -7.256 1.00 86.12 93 ASN A N 1
ATOM 722 C CA . ASN A 1 93 ? -18.738 -17.044 -7.388 1.00 86.12 93 ASN A CA 1
ATOM 723 C C . ASN A 1 93 ? -18.778 -17.909 -6.128 1.00 86.12 93 ASN A C 1
ATOM 725 O O . ASN A 1 93 ? -19.854 -18.380 -5.766 1.00 86.12 93 ASN A O 1
ATOM 729 N N . VAL A 1 94 ? -17.637 -18.094 -5.461 1.00 84.69 94 VAL A N 1
ATOM 730 C CA . VAL A 1 94 ? -17.555 -18.826 -4.192 1.00 84.69 94 VAL A CA 1
ATOM 731 C C . VAL A 1 94 ? -18.277 -18.059 -3.083 1.00 84.69 94 VAL A C 1
ATOM 733 O O . VAL A 1 94 ? -19.126 -18.634 -2.410 1.00 84.69 94 VAL A O 1
ATOM 736 N N . LEU A 1 95 ? -18.048 -16.747 -2.961 1.00 82.25 95 LEU A N 1
ATOM 737 C CA . LEU A 1 95 ? -18.756 -15.900 -1.995 1.00 82.25 95 LEU A CA 1
ATOM 738 C C . LEU A 1 95 ? -20.271 -15.924 -2.219 1.00 82.25 95 LEU A C 1
ATOM 740 O O . LEU A 1 95 ? -21.030 -16.102 -1.273 1.00 82.25 95 LEU A O 1
ATOM 744 N N . ARG A 1 96 ? -20.729 -15.816 -3.473 1.00 85.62 96 ARG A N 1
ATOM 745 C CA . ARG A 1 96 ? -22.159 -15.946 -3.795 1.00 85.62 96 ARG A CA 1
ATOM 746 C C . ARG A 1 96 ? -22.722 -17.307 -3.404 1.00 85.62 96 ARG A C 1
ATOM 748 O O . ARG A 1 96 ? -23.847 -17.360 -2.931 1.00 85.62 96 ARG A O 1
ATOM 755 N N . ALA A 1 97 ? -21.971 -18.388 -3.600 1.00 82.62 97 ALA A N 1
ATOM 756 C CA . ALA A 1 97 ? -22.423 -19.722 -3.217 1.00 82.62 97 ALA A CA 1
ATOM 757 C C . ALA A 1 97 ? -22.566 -19.853 -1.689 1.00 82.62 97 ALA A C 1
ATOM 759 O O . ALA A 1 97 ? -23.581 -20.356 -1.218 1.00 82.62 97 ALA A O 1
ATOM 760 N N . PHE A 1 98 ? -21.622 -19.308 -0.915 1.00 78.06 98 PHE A N 1
ATOM 761 C CA . PHE A 1 98 ? -21.727 -19.265 0.548 1.00 78.06 98 PHE A CA 1
ATOM 762 C C . PHE A 1 98 ? -22.836 -18.342 1.061 1.00 78.06 98 PHE A C 1
ATOM 764 O O . PHE A 1 98 ? -23.430 -18.632 2.091 1.00 78.06 98 PHE A O 1
ATOM 771 N N . LEU A 1 99 ? -23.165 -17.267 0.342 1.00 78.12 99 LEU A N 1
ATOM 772 C CA . LEU A 1 99 ? -24.306 -16.412 0.689 1.00 78.12 99 LEU A CA 1
ATOM 773 C C . LEU A 1 99 ? -25.654 -17.123 0.530 1.00 78.12 99 LEU A C 1
ATOM 775 O O . LEU A 1 99 ? -26.591 -16.817 1.259 1.00 78.12 99 LEU A O 1
ATOM 779 N N . VAL A 1 100 ? -25.760 -18.055 -0.419 1.00 80.75 100 VAL A N 1
ATOM 780 C CA . VAL A 1 100 ? -26.965 -18.880 -0.595 1.00 80.75 100 VAL A CA 1
ATOM 781 C C . VAL A 1 100 ? -27.012 -20.003 0.449 1.00 80.75 100 VAL A C 1
ATOM 783 O O . VAL A 1 100 ? -28.096 -20.404 0.869 1.00 80.75 100 VAL A O 1
ATOM 786 N N . HIS A 1 101 ? -25.847 -20.472 0.909 1.00 73.44 101 HIS A N 1
ATOM 787 C CA . HIS A 1 101 ? -25.709 -21.568 1.869 1.00 73.44 101 HIS A CA 1
ATOM 788 C C . HIS A 1 101 ? -24.801 -21.186 3.057 1.00 73.44 101 HIS A C 1
ATOM 790 O O . HIS A 1 101 ? -23.697 -21.726 3.183 1.00 73.44 101 HIS A O 1
ATOM 796 N N . PRO A 1 102 ? -25.243 -20.280 3.954 1.00 69.81 102 PRO A N 1
ATOM 797 C CA . PRO A 1 102 ? -24.439 -19.847 5.102 1.00 69.81 102 PRO A CA 1
ATOM 798 C C . PRO A 1 102 ? -24.138 -20.999 6.073 1.00 69.81 102 PRO A C 1
ATOM 800 O O . PRO A 1 102 ? -23.056 -21.071 6.652 1.00 69.81 102 PRO A O 1
ATOM 803 N N . ASP A 1 103 ? -25.030 -21.982 6.184 1.00 73.81 103 ASP A N 1
ATOM 804 C CA . ASP A 1 103 ? -24.811 -23.159 7.031 1.00 73.81 103 ASP A CA 1
ATOM 805 C C . ASP A 1 103 ? -23.640 -24.029 6.559 1.00 73.81 103 ASP A C 1
ATOM 807 O O . ASP A 1 103 ? -23.009 -24.714 7.366 1.00 73.81 103 ASP A O 1
ATOM 811 N N . ALA A 1 104 ? -23.295 -23.973 5.268 1.00 73.44 104 ALA A N 1
ATOM 812 C CA . ALA A 1 104 ? -22.188 -24.743 4.719 1.00 73.44 104 ALA A CA 1
ATOM 813 C C . ALA A 1 104 ? -20.842 -24.286 5.299 1.00 73.44 104 ALA A C 1
ATOM 815 O O . ALA A 1 104 ? -19.991 -25.126 5.593 1.00 73.44 104 ALA A O 1
ATOM 816 N N . ILE A 1 105 ? -20.650 -22.980 5.532 1.00 71.50 105 ILE A N 1
ATOM 817 C CA . ILE A 1 105 ? -19.401 -22.478 6.123 1.00 71.50 105 ILE A CA 1
ATOM 818 C C . ILE A 1 105 ? -19.321 -22.774 7.621 1.00 71.50 105 ILE A C 1
ATOM 820 O O . ILE A 1 105 ? -18.256 -23.123 8.128 1.00 71.50 105 ILE A O 1
ATOM 824 N N . LEU A 1 106 ? -20.459 -22.719 8.320 1.00 69.06 106 LEU A N 1
ATOM 825 C CA . LEU A 1 106 ? -20.552 -23.106 9.728 1.00 69.06 106 LEU A CA 1
ATOM 826 C C . LEU A 1 106 ? -20.292 -24.606 9.911 1.00 69.06 106 LEU A C 1
ATOM 828 O O . LEU A 1 106 ? -19.582 -25.000 10.837 1.00 69.06 106 LEU A O 1
ATOM 832 N N . GLY A 1 107 ? -20.831 -25.439 9.018 1.00 67.31 107 GLY A N 1
ATOM 833 C CA . GLY A 1 107 ? -20.579 -26.878 8.977 1.00 67.31 107 GLY A CA 1
ATOM 834 C C . GLY A 1 107 ? -19.114 -27.197 8.693 1.00 67.31 107 GLY A C 1
ATOM 835 O O . GLY A 1 107 ? -18.524 -28.029 9.383 1.00 67.31 107 GLY A O 1
ATOM 836 N N . LEU A 1 108 ? -18.501 -26.482 7.745 1.00 67.75 108 LEU A N 1
ATOM 837 C CA . LEU A 1 108 ? -17.074 -26.595 7.457 1.00 67.75 108 LEU A CA 1
ATOM 838 C C . LEU A 1 108 ? -16.228 -26.235 8.676 1.00 67.75 108 LEU A C 1
ATOM 840 O O . LEU A 1 108 ? -15.414 -27.053 9.085 1.00 67.75 108 LEU A O 1
ATOM 844 N N . ARG A 1 109 ? -16.487 -25.087 9.312 1.00 66.94 109 ARG A N 1
ATOM 845 C CA . ARG A 1 109 ? -15.750 -24.614 10.493 1.00 66.94 109 ARG A CA 1
ATOM 846 C C . ARG A 1 109 ? -15.835 -25.577 11.678 1.00 66.94 109 ARG A C 1
ATOM 848 O O . ARG A 1 109 ? -14.833 -25.813 12.342 1.00 66.94 109 ARG A O 1
ATOM 855 N N . LYS A 1 110 ? -17.017 -26.151 11.936 1.00 67.00 110 LYS A N 1
ATOM 856 C CA . LYS A 1 110 ? 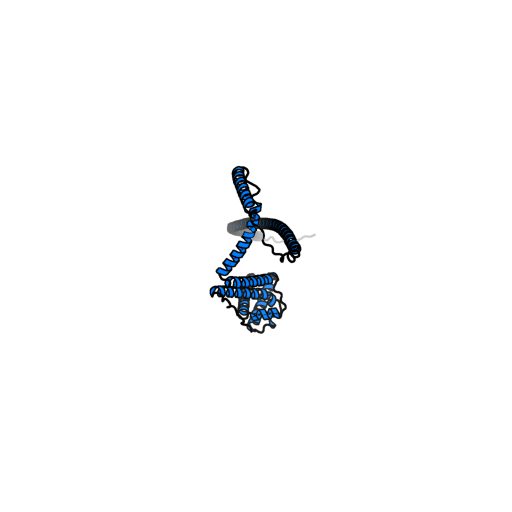-17.220 -27.141 13.011 1.00 67.00 110 LYS A CA 1
ATOM 857 C C . LYS A 1 110 ? -16.483 -28.456 12.756 1.00 67.00 110 LYS A C 1
ATOM 859 O O . LYS A 1 110 ? -16.136 -29.146 13.704 1.00 67.00 110 LYS A O 1
ATOM 864 N N . LYS A 1 111 ? -16.292 -28.828 11.489 1.00 60.28 111 LYS A N 1
ATOM 865 C CA . LYS A 1 111 ? -15.686 -30.105 11.092 1.00 60.28 111 LYS A CA 1
ATOM 866 C C . LYS A 1 111 ? -14.161 -30.045 11.022 1.00 60.28 111 LYS A C 1
ATOM 868 O O . LYS A 1 111 ? -13.522 -31.091 11.006 1.00 60.28 111 LYS A O 1
ATOM 873 N N . SER A 1 112 ? -13.590 -28.849 10.936 1.00 53.34 112 SER A N 1
ATOM 874 C CA . SER A 1 112 ? -12.180 -28.660 10.614 1.00 53.34 112 SER A CA 1
ATOM 875 C C . SER A 1 112 ? -11.320 -28.073 11.732 1.00 53.34 112 SER A C 1
ATOM 877 O O . SER A 1 112 ? -10.148 -27.829 11.467 1.00 53.34 112 SER A O 1
ATOM 879 N N . ASP A 1 113 ? -11.855 -27.836 12.940 1.00 54.22 113 ASP A N 1
ATOM 880 C CA . ASP A 1 113 ? -11.136 -27.159 14.045 1.00 54.22 113 ASP A CA 1
ATOM 881 C C . ASP A 1 113 ? -10.356 -25.916 13.561 1.00 54.22 113 ASP A C 1
ATOM 883 O O . ASP A 1 113 ? -9.258 -25.591 14.011 1.00 54.22 113 ASP A O 1
ATOM 887 N N . MET A 1 114 ? -10.917 -25.215 12.570 1.00 61.34 114 MET A N 1
ATOM 888 C CA . MET A 1 114 ? -10.237 -24.106 11.916 1.00 61.34 114 MET A CA 1
ATOM 889 C C . MET A 1 114 ? -10.319 -22.862 12.788 1.00 61.34 114 MET A C 1
ATOM 891 O O . MET A 1 114 ? -11.385 -22.250 12.935 1.00 61.34 114 MET A O 1
ATOM 895 N N . ALA A 1 115 ? -9.165 -22.452 13.306 1.00 59.28 115 ALA A N 1
ATOM 896 C CA . ALA A 1 115 ? -8.991 -21.126 13.864 1.00 59.28 115 ALA A CA 1
ATOM 897 C C . ALA A 1 115 ? -9.111 -20.107 12.718 1.00 59.28 115 ALA A C 1
ATOM 899 O O . ALA A 1 115 ? -8.331 -20.114 11.766 1.00 59.28 115 ALA A O 1
ATOM 900 N N . VAL A 1 116 ? -10.135 -19.256 12.785 1.00 67.06 116 VAL A N 1
ATOM 901 C CA . VAL A 1 116 ? -10.106 -17.964 12.090 1.00 67.06 116 VAL A CA 1
ATOM 902 C C . VAL A 1 116 ? -8.926 -17.190 12.685 1.00 67.06 116 VAL A C 1
ATOM 904 O O . VAL A 1 116 ? -8.669 -17.347 13.881 1.00 67.06 116 VAL A O 1
ATOM 907 N N . GLY A 1 117 ? -8.198 -16.414 11.879 1.00 71.38 117 GLY A N 1
ATOM 908 C CA . GLY A 1 117 ? -7.080 -15.623 12.391 1.00 71.38 117 GLY A CA 1
ATOM 909 C C . GLY A 1 117 ? -7.510 -14.753 13.577 1.00 71.38 117 GLY A C 1
ATOM 910 O O . GLY A 1 117 ? -8.677 -14.368 13.707 1.00 71.38 117 GLY A O 1
ATOM 911 N N . GLU A 1 118 ? -6.590 -14.532 14.516 1.00 75.12 118 GLU A N 1
ATOM 912 C CA . GLU A 1 118 ? -6.903 -13.901 15.805 1.00 75.12 118 GLU A CA 1
ATOM 913 C C . GLU A 1 118 ? -7.498 -12.497 15.625 1.00 75.12 118 GLU A C 1
ATOM 915 O O . GLU A 1 118 ? -8.453 -12.131 16.315 1.00 75.12 118 GLU A O 1
ATOM 920 N N . SER A 1 119 ? -6.998 -11.743 14.642 1.00 81.31 119 SER A N 1
ATOM 921 C CA . SER A 1 119 ? -7.474 -10.405 14.289 1.00 81.31 119 SER A CA 1
ATOM 922 C C . SER A 1 119 ? -8.872 -10.428 13.667 1.00 81.31 119 SER A C 1
ATOM 924 O O . SER A 1 119 ? -9.742 -9.661 14.087 1.00 81.31 119 SER A O 1
ATOM 926 N N . GLU A 1 120 ? -9.143 -11.325 12.715 1.00 82.75 120 GLU A N 1
ATOM 927 C CA . GLU A 1 120 ? -10.469 -11.453 12.105 1.00 82.75 120 GLU A CA 1
ATOM 928 C C . GLU A 1 120 ? -11.499 -11.963 13.121 1.00 82.75 120 GLU A C 1
ATOM 930 O O . GLU A 1 120 ? -12.641 -11.498 13.147 1.00 82.75 120 GLU A O 1
ATOM 935 N N . GLY A 1 121 ? -11.093 -12.879 14.005 1.00 81.06 121 GLY A N 1
ATOM 936 C CA . GLY A 1 121 ? -11.916 -13.376 15.103 1.00 81.06 121 GLY A CA 1
ATOM 937 C C . GLY A 1 121 ? -12.292 -12.278 16.100 1.00 81.06 121 GLY A C 1
ATOM 938 O O . GLY A 1 121 ? -13.458 -12.186 16.499 1.00 81.06 121 GLY A O 1
ATOM 939 N N . LEU A 1 122 ? -11.334 -11.418 16.463 1.00 85.12 122 LEU A N 1
ATOM 940 C CA . LEU A 1 122 ? -11.568 -10.259 17.325 1.00 85.12 122 LEU A CA 1
ATOM 941 C C . LEU A 1 122 ? -12.522 -9.255 16.666 1.00 85.12 122 LEU A C 1
ATOM 943 O O . LEU A 1 122 ? -13.473 -8.809 17.306 1.00 85.12 122 LEU A O 1
ATOM 947 N N . LEU A 1 123 ? -12.328 -8.956 15.378 1.00 88.31 123 LEU A N 1
ATOM 948 C CA . LEU A 1 123 ? -13.197 -8.049 14.628 1.00 88.31 123 LEU A CA 1
ATOM 949 C C . LEU A 1 123 ? -14.639 -8.568 14.553 1.00 88.31 123 LEU A C 1
ATOM 951 O O . LEU A 1 123 ? -15.574 -7.830 14.861 1.00 88.31 123 LEU A O 1
ATOM 955 N N . ILE A 1 124 ? -14.833 -9.845 14.205 1.00 87.00 124 ILE A N 1
ATOM 956 C CA . ILE A 1 124 ? -16.162 -10.477 14.165 1.00 87.00 124 ILE A CA 1
ATOM 957 C C . ILE A 1 124 ? -16.821 -10.425 15.549 1.00 87.00 124 ILE A C 1
ATOM 959 O O . ILE A 1 124 ? -18.003 -10.098 15.664 1.00 87.00 124 ILE A O 1
ATOM 963 N N . ARG A 1 125 ? -16.067 -10.709 16.620 1.00 87.44 125 ARG A N 1
ATOM 964 C CA . ARG A 1 125 ? -16.570 -10.628 17.998 1.00 87.44 125 ARG A CA 1
ATOM 965 C C . ARG A 1 125 ? -17.005 -9.208 18.354 1.00 87.44 125 ARG A C 1
ATOM 967 O O . ARG A 1 125 ? -18.107 -9.036 18.869 1.00 87.44 125 ARG A O 1
ATOM 974 N N . ASN A 1 126 ? -16.176 -8.211 18.062 1.00 88.88 126 ASN A N 1
ATOM 975 C CA . ASN A 1 126 ? -16.477 -6.811 18.346 1.00 88.88 126 ASN A CA 1
ATOM 976 C C . ASN A 1 126 ? -17.703 -6.336 17.563 1.00 88.88 126 ASN A C 1
ATOM 978 O O . ASN A 1 126 ? -18.578 -5.700 18.142 1.00 88.88 126 ASN A O 1
ATOM 982 N N . LEU A 1 127 ? -17.834 -6.721 16.291 1.00 90.06 127 LEU A N 1
ATOM 983 C CA . LEU A 1 127 ? -19.013 -6.406 15.484 1.00 90.06 127 LEU A CA 1
ATOM 984 C C . LEU A 1 127 ? -20.287 -7.065 16.018 1.00 90.06 127 LEU A C 1
ATOM 986 O O . LEU A 1 127 ? -21.338 -6.432 16.019 1.00 90.06 127 LEU A O 1
ATOM 990 N N . ARG A 1 128 ? -20.216 -8.303 16.522 1.00 89.88 128 ARG A N 1
ATOM 991 C CA . ARG A 1 128 ? -21.360 -8.949 17.191 1.00 89.88 128 ARG A CA 1
ATOM 992 C C . ARG A 1 128 ? -21.741 -8.236 18.490 1.00 89.88 128 ARG A C 1
ATOM 994 O O . ARG A 1 128 ? -22.926 -8.059 18.754 1.00 89.88 128 ARG A O 1
ATOM 1001 N N . MET A 1 129 ? -20.759 -7.806 19.287 1.00 87.69 129 MET A N 1
ATOM 1002 C CA . MET A 1 129 ? -21.024 -7.007 20.492 1.00 87.69 129 MET A CA 1
ATOM 1003 C C . MET A 1 129 ? -21.655 -5.660 20.132 1.00 87.69 129 MET A C 1
ATOM 1005 O O . MET A 1 129 ? -22.648 -5.271 20.739 1.00 87.69 129 MET A O 1
ATOM 1009 N N . PHE A 1 130 ? -21.140 -4.996 19.098 1.00 88.62 130 PHE A N 1
ATOM 1010 C CA . PHE A 1 130 ? -21.694 -3.755 18.570 1.00 88.62 130 PHE A CA 1
ATOM 1011 C C . PHE A 1 130 ? -23.120 -3.935 18.041 1.00 88.62 130 PHE A C 1
ATOM 1013 O O . PHE A 1 130 ? -23.989 -3.133 18.361 1.00 88.62 130 PHE A O 1
ATOM 1020 N N . HIS A 1 131 ? -23.401 -5.006 17.295 1.00 89.06 131 HIS A N 1
ATOM 1021 C CA . HIS A 1 131 ? -24.752 -5.332 16.830 1.00 89.06 131 HIS A CA 1
ATOM 1022 C C . HIS A 1 131 ? -25.711 -5.559 18.001 1.00 89.06 131 HIS A C 1
ATOM 1024 O O . HIS A 1 131 ? -26.791 -4.976 18.020 1.00 89.06 131 HIS A O 1
ATOM 1030 N N . SER A 1 132 ? -25.291 -6.315 19.021 1.00 86.88 132 SER A N 1
ATOM 1031 C CA . SER A 1 132 ? -26.077 -6.511 20.244 1.00 86.88 132 SER A CA 1
ATOM 1032 C C . SER A 1 132 ? -26.348 -5.191 20.970 1.00 86.88 132 SER A C 1
ATOM 1034 O O . SER A 1 132 ? -27.473 -4.950 21.408 1.00 86.88 132 SER A O 1
ATOM 1036 N N . TYR A 1 133 ? -25.334 -4.331 21.088 1.00 86.44 133 TYR A N 1
ATOM 1037 C CA . TYR A 1 133 ? -25.461 -3.001 21.679 1.00 86.44 133 TYR A CA 1
ATOM 1038 C C . TYR A 1 133 ? -26.415 -2.117 20.871 1.00 86.44 133 TYR A C 1
ATOM 1040 O O . TYR A 1 133 ? -27.307 -1.494 21.436 1.00 86.44 133 TYR A O 1
ATOM 1048 N N . MET A 1 134 ? -26.289 -2.110 19.546 1.00 82.69 134 MET A N 1
ATOM 1049 C CA . MET A 1 134 ? -27.161 -1.353 18.656 1.00 82.69 134 MET A CA 1
ATOM 1050 C C . MET A 1 134 ? -28.607 -1.825 18.725 1.00 82.69 134 MET A C 1
ATOM 1052 O O . MET A 1 134 ? -29.508 -1.001 18.812 1.00 82.69 134 MET A O 1
ATOM 1056 N N . VAL A 1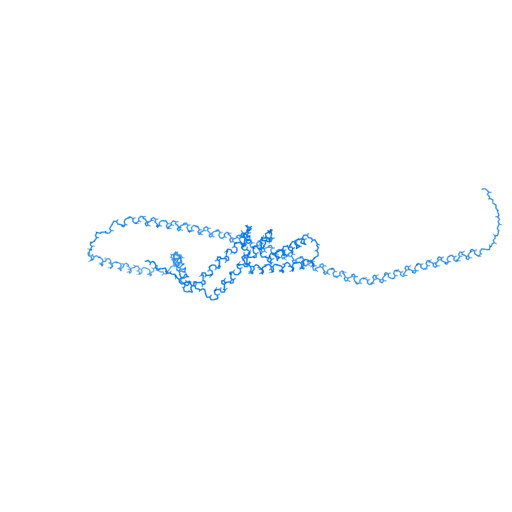 135 ? -28.854 -3.135 18.722 1.00 84.19 135 VAL A N 1
ATOM 1057 C CA . VAL A 1 135 ? -30.207 -3.676 18.898 1.00 84.19 135 VAL A CA 1
ATOM 1058 C C . VAL A 1 135 ? -30.772 -3.254 20.251 1.00 84.19 135 VAL A C 1
ATOM 1060 O O . VAL A 1 135 ? -31.927 -2.850 20.319 1.00 84.19 135 VAL A O 1
ATOM 1063 N N . HIS A 1 136 ? -29.967 -3.285 21.314 1.00 82.31 136 HIS A N 1
ATOM 1064 C CA . HIS A 1 136 ? -30.382 -2.809 22.631 1.00 82.31 136 HIS A CA 1
ATOM 1065 C C . HIS A 1 136 ? -30.708 -1.304 22.631 1.00 82.31 136 HIS A C 1
ATOM 1067 O O . HIS A 1 136 ? -31.789 -0.925 23.072 1.00 82.31 136 HIS A O 1
ATOM 1073 N N . SER A 1 137 ? -29.829 -0.469 22.069 1.00 77.56 137 SER A N 1
ATOM 1074 C CA . SER A 1 137 ? -29.999 0.987 21.946 1.00 77.56 137 SER A CA 1
ATOM 1075 C C . SER A 1 137 ? -31.229 1.362 21.105 1.00 77.56 137 SER A C 1
ATOM 1077 O O . SER A 1 137 ? -32.015 2.228 21.479 1.00 77.56 137 SER A O 1
ATOM 1079 N N . LEU A 1 138 ? -31.478 0.644 20.010 1.00 75.94 138 LEU A N 1
ATOM 1080 C CA . LEU A 1 138 ? -32.641 0.865 19.146 1.00 75.94 138 LEU A CA 1
ATOM 1081 C C . LEU A 1 138 ? -33.954 0.333 19.750 1.00 75.94 138 LEU A C 1
ATOM 1083 O O . LEU A 1 138 ? -35.038 0.704 19.294 1.00 75.94 138 LEU A O 1
ATOM 1087 N N . LEU A 1 139 ? -33.877 -0.552 20.751 1.00 72.88 139 LEU A N 1
ATOM 1088 C CA . LEU A 1 139 ? -35.018 -1.010 21.550 1.00 72.88 139 LEU A CA 1
ATOM 1089 C C . LEU A 1 139 ? -35.304 -0.097 22.749 1.00 72.88 139 LEU A C 1
ATOM 1091 O O . LEU A 1 139 ? -36.434 -0.103 23.252 1.00 72.88 139 LEU A O 1
ATOM 1095 N N . THR A 1 140 ? -34.317 0.668 23.215 1.00 61.97 140 THR A N 1
ATOM 1096 C CA . THR A 1 140 ? -34.510 1.694 24.242 1.00 61.97 140 THR A CA 1
ATOM 1097 C C . THR A 1 140 ? -35.189 2.920 23.640 1.00 61.97 140 THR A C 1
ATOM 1099 O O . THR A 1 140 ? -34.790 3.455 22.613 1.00 61.97 140 THR A O 1
ATOM 1102 N N . SER A 1 141 ? -36.290 3.341 24.257 1.00 60.06 141 SER A N 1
ATOM 1103 C CA . SER A 1 141 ? -37.034 4.532 23.835 1.00 60.06 141 SER A CA 1
ATOM 1104 C C . SER A 1 141 ? -36.196 5.791 24.075 1.00 60.06 141 SER A C 1
ATOM 1106 O O . SER A 1 141 ? -35.488 5.861 25.074 1.00 60.06 141 SER A O 1
ATOM 1108 N N . VAL A 1 142 ? -36.369 6.838 23.260 1.00 55.00 142 VAL A N 1
ATOM 1109 C CA . VAL A 1 142 ? -35.754 8.171 23.468 1.00 55.00 142 VAL A CA 1
ATOM 1110 C C . VAL A 1 142 ? -35.995 8.704 24.894 1.00 55.00 142 VAL A C 1
ATOM 1112 O O . VAL A 1 142 ? -35.172 9.426 25.443 1.00 55.00 142 VAL A O 1
ATOM 1115 N N . LYS A 1 143 ? -37.105 8.315 25.544 1.00 54.88 143 LYS A N 1
ATOM 1116 C CA . LYS A 1 143 ? -37.369 8.644 26.959 1.00 54.88 143 LYS A CA 1
ATOM 1117 C C . LYS A 1 143 ? -36.497 7.870 27.954 1.00 54.88 143 LYS A C 1
ATOM 1119 O O . LYS A 1 143 ? -36.200 8.408 29.010 1.00 54.88 143 LYS A O 1
ATOM 1124 N N . GLU A 1 144 ? -36.135 6.632 27.639 1.00 56.81 144 GLU A N 1
ATOM 1125 C CA . GLU A 1 144 ? -35.292 5.764 28.473 1.00 56.81 144 GLU A CA 1
ATOM 1126 C C . GLU A 1 144 ? -33.810 6.130 28.310 1.00 56.81 144 GLU A C 1
ATOM 1128 O O . GLU A 1 144 ? -33.075 6.152 29.290 1.00 56.81 144 GLU A O 1
ATOM 1133 N N . GLU A 1 145 ? -33.394 6.516 27.102 1.00 52.69 145 GLU A N 1
ATOM 1134 C CA . GLU A 1 145 ? -32.047 7.025 26.818 1.00 52.69 145 GLU A CA 1
ATOM 1135 C C . GLU A 1 145 ? -31.801 8.384 27.494 1.00 52.69 145 GLU A C 1
ATOM 1137 O O . GLU A 1 145 ? -30.760 8.585 28.107 1.00 52.69 145 GLU A O 1
ATOM 1142 N N . LEU A 1 146 ? -32.803 9.273 27.503 1.00 56.69 146 LEU A N 1
ATOM 1143 C CA . LEU A 1 146 ? -32.745 10.558 28.210 1.00 56.69 146 LEU A CA 1
ATOM 1144 C C . LEU A 1 146 ? -32.824 10.407 29.740 1.00 56.69 146 LEU A C 1
ATOM 1146 O O . LEU A 1 146 ? -32.409 11.299 30.471 1.00 56.69 146 LEU A O 1
ATOM 1150 N N . GLN A 1 147 ? -33.370 9.296 30.242 1.00 56.06 147 GLN A N 1
ATOM 1151 C CA . GLN A 1 147 ? -33.333 8.957 31.668 1.00 56.06 147 GLN A CA 1
ATOM 1152 C C . GLN A 1 147 ? -31.978 8.372 32.068 1.00 56.06 147 GLN A C 1
ATOM 1154 O O . GLN A 1 147 ? -31.460 8.758 33.107 1.00 56.06 147 GLN A O 1
ATOM 1159 N N . LEU A 1 148 ? -31.380 7.513 31.238 1.00 57.44 148 LEU A N 1
ATOM 1160 C CA . LEU A 1 148 ? -30.022 6.996 31.436 1.00 57.44 148 LEU A CA 1
ATOM 1161 C C . LEU A 1 148 ? -28.967 8.100 31.318 1.00 57.44 148 LEU A C 1
ATOM 1163 O O . LEU A 1 148 ? -28.079 8.168 32.160 1.00 57.44 148 LEU A O 1
ATOM 1167 N N . SER A 1 149 ? -29.092 8.997 30.333 1.00 58.75 149 SER A N 1
ATOM 1168 C CA . SER A 1 149 ? -28.191 10.142 30.179 1.00 58.75 149 SER A CA 1
ATOM 1169 C C . SER A 1 149 ? -28.319 11.106 31.351 1.00 58.75 149 SER A C 1
ATOM 1171 O O . SER A 1 149 ? -27.310 11.570 31.850 1.00 58.75 149 SER A O 1
ATOM 1173 N N . LYS A 1 150 ? -29.540 11.362 31.843 1.00 58.91 150 LYS A N 1
ATOM 1174 C CA . LYS A 1 150 ? -29.748 12.165 33.055 1.00 58.91 150 LYS A CA 1
ATOM 1175 C C . LYS A 1 150 ? -29.181 11.498 34.297 1.00 58.91 150 LYS A C 1
ATOM 1177 O O . LYS A 1 150 ? -28.624 12.192 35.124 1.00 58.91 150 LYS A O 1
ATOM 1182 N N . HIS A 1 151 ? -29.302 10.181 34.428 1.00 55.91 151 HIS A N 1
ATOM 1183 C CA . HIS A 1 151 ? -28.727 9.467 35.566 1.00 55.91 151 HIS A CA 1
ATOM 1184 C C . HIS A 1 151 ? -27.192 9.474 35.530 1.00 55.91 151 HIS A C 1
ATOM 1186 O O . HIS A 1 151 ? -26.569 9.560 36.577 1.00 55.91 151 HIS A O 1
ATOM 1192 N N . LEU A 1 152 ? -26.591 9.413 34.336 1.00 61.38 152 LEU A N 1
ATOM 1193 C CA . LEU A 1 152 ? -25.146 9.552 34.125 1.00 61.38 152 LEU A CA 1
ATOM 1194 C C . LEU A 1 152 ? -24.656 10.997 34.292 1.00 61.38 152 LEU A C 1
ATOM 1196 O O . LEU A 1 152 ? -23.552 11.195 34.777 1.00 61.38 152 LEU A O 1
ATOM 1200 N N . SER A 1 153 ? -25.457 11.992 33.902 1.00 60.66 153 SER A N 1
ATOM 1201 C CA . SER A 1 153 ? -25.167 13.408 34.150 1.00 60.66 153 SER A CA 1
ATOM 1202 C C . SER A 1 153 ? -25.291 13.759 35.627 1.00 60.66 153 SER A C 1
ATOM 1204 O O . SER A 1 153 ? -24.427 14.455 36.120 1.00 60.66 153 SER A O 1
ATOM 1206 N N . LEU A 1 154 ? -26.283 13.224 36.344 1.00 55.47 154 LEU A N 1
ATOM 1207 C CA . LEU A 1 154 ? -26.417 13.414 37.793 1.00 55.47 154 LEU A CA 1
ATOM 1208 C C . LEU A 1 154 ? -25.256 12.777 38.564 1.00 55.47 154 LEU A C 1
ATOM 1210 O O . LEU A 1 154 ? -24.789 13.358 39.526 1.00 55.47 154 LEU A O 1
ATOM 1214 N N . LEU A 1 155 ? -24.747 11.627 38.108 1.00 55.28 155 LEU A N 1
ATOM 1215 C CA . LEU A 1 155 ? -23.536 11.022 38.678 1.00 55.28 155 LEU A CA 1
ATOM 1216 C C . LEU A 1 155 ? -22.269 11.842 38.388 1.00 55.28 155 LEU A C 1
ATOM 1218 O O . LEU A 1 155 ? -21.330 11.774 39.163 1.00 55.28 155 LEU A O 1
ATOM 1222 N N . LYS A 1 156 ? -22.240 12.600 37.284 1.00 54.06 156 LYS A N 1
ATOM 1223 C CA . LYS A 1 156 ? -21.150 13.535 36.972 1.00 54.06 156 LYS A CA 1
ATOM 1224 C C . LYS A 1 156 ? -21.271 14.861 37.717 1.00 54.06 156 LYS A C 1
ATOM 1226 O O . LYS A 1 156 ? -20.259 15.403 38.114 1.00 54.06 156 LYS A O 1
ATOM 1231 N N . GLU A 1 157 ? -22.485 15.371 37.902 1.00 53.62 157 GLU A N 1
ATOM 1232 C CA . GLU A 1 157 ? -22.747 16.581 38.690 1.00 53.62 157 GLU A CA 1
ATOM 1233 C C . GLU A 1 157 ? -22.475 16.327 40.184 1.00 53.62 157 GLU A C 1
ATOM 1235 O O . GLU A 1 157 ? -21.941 17.202 40.847 1.00 53.62 157 GLU A O 1
ATOM 1240 N N . GLU A 1 158 ? -22.736 15.116 40.699 1.00 51.53 158 GLU A N 1
ATOM 1241 C CA . GLU A 1 158 ? -22.308 14.704 42.050 1.00 51.53 158 GLU A CA 1
ATOM 1242 C C . GLU A 1 158 ? -20.772 14.569 42.178 1.00 51.53 158 GLU A C 1
ATOM 1244 O O . GLU A 1 158 ? -20.249 14.752 43.272 1.00 51.53 158 GLU A O 1
ATOM 1249 N N . GLU A 1 159 ? -20.045 14.288 41.086 1.00 49.91 159 GLU A N 1
ATOM 1250 C CA . GLU A 1 159 ? -18.568 14.300 41.053 1.00 49.91 159 GLU A CA 1
ATOM 1251 C C . GLU A 1 159 ? -17.992 15.725 40.878 1.00 49.91 159 GLU A C 1
ATOM 1253 O O . GLU A 1 159 ? -16.919 16.008 41.398 1.00 49.91 159 GLU A O 1
ATOM 1258 N N . GLU A 1 160 ? -18.693 16.636 40.187 1.00 48.00 160 GLU A N 1
ATOM 1259 C CA . GLU A 1 160 ? -18.269 18.034 39.972 1.00 48.00 160 GLU A CA 1
ATOM 1260 C C . GLU A 1 160 ? -18.615 18.958 41.167 1.00 48.00 160 GLU A C 1
ATOM 1262 O O . GLU A 1 160 ? -17.839 19.863 41.468 1.00 48.00 160 GLU A O 1
ATOM 1267 N N . GLU A 1 161 ? -19.708 18.716 41.911 1.00 45.28 161 GLU A N 1
ATOM 1268 C CA . GLU A 1 161 ? -20.011 19.454 43.158 1.00 45.28 161 GLU A CA 1
ATOM 1269 C C . GLU A 1 161 ? -19.025 19.123 44.301 1.00 45.28 161 GLU A C 1
ATOM 1271 O O . GLU A 1 161 ? -18.801 19.968 45.165 1.00 45.28 161 GLU A O 1
ATOM 1276 N N . GLU A 1 162 ? -18.383 17.945 44.300 1.00 45.78 162 GLU A N 1
ATOM 1277 C CA . GLU A 1 162 ? -17.280 17.642 45.232 1.00 45.78 162 GLU A CA 1
ATOM 1278 C C . GLU A 1 162 ? -15.948 18.313 44.824 1.00 45.78 162 GLU A C 1
ATOM 1280 O O . GLU A 1 162 ? -15.098 18.521 45.691 1.00 45.78 162 GLU A O 1
ATOM 1285 N N . GLU A 1 163 ? -15.762 18.701 43.552 1.00 45.62 163 GLU A N 1
ATOM 1286 C CA . GLU A 1 163 ? -14.560 19.417 43.081 1.00 45.62 163 GLU A CA 1
ATOM 1287 C C . GLU A 1 163 ? -14.681 20.958 43.181 1.00 45.62 163 GLU A C 1
ATOM 1289 O O . GLU A 1 163 ? -13.673 21.628 43.414 1.00 45.62 163 GLU A O 1
ATOM 1294 N N . GLU A 1 164 ? -15.884 21.551 43.093 1.00 40.84 164 GLU A N 1
ATOM 1295 C CA . GLU A 1 164 ? -16.067 23.014 43.241 1.00 40.84 164 GLU A CA 1
ATOM 1296 C C . GLU A 1 164 ? -15.941 23.524 44.697 1.00 40.84 164 GLU A C 1
ATOM 1298 O O . GLU A 1 164 ? -15.636 24.702 44.904 1.00 40.84 164 GLU A O 1
ATOM 1303 N N . ASP A 1 165 ? -16.089 22.661 45.711 1.00 39.62 165 ASP A N 1
ATOM 1304 C CA . ASP A 1 165 ? -15.852 23.020 47.122 1.00 39.62 165 ASP A CA 1
ATOM 1305 C C . ASP A 1 165 ? -14.346 23.077 47.491 1.00 39.62 165 ASP A C 1
ATOM 1307 O O . ASP A 1 165 ? -13.988 23.692 48.501 1.00 39.62 165 ASP A O 1
ATOM 1311 N N . GLU A 1 166 ? -13.438 22.509 46.678 1.00 45.22 166 GLU A N 1
ATOM 1312 C CA . GLU A 1 166 ? -11.977 22.595 46.894 1.00 45.22 166 GLU A CA 1
ATOM 1313 C C . GLU A 1 166 ? -11.296 23.762 46.142 1.00 45.22 166 GLU A C 1
ATOM 1315 O O . GLU A 1 166 ? -10.210 24.189 46.546 1.00 45.22 166 GLU A O 1
ATOM 1320 N N . GLU A 1 167 ? -11.917 24.348 45.109 1.00 39.03 167 GLU A N 1
ATOM 1321 C CA . GLU A 1 167 ? -11.283 25.386 44.266 1.00 39.03 167 GLU A CA 1
ATOM 1322 C C . GLU A 1 167 ? -11.526 26.851 44.714 1.00 39.03 167 GLU A C 1
ATOM 1324 O O . GLU A 1 167 ? -10.988 27.780 44.111 1.00 39.03 167 GLU A O 1
ATOM 1329 N N . VAL A 1 168 ? -12.260 27.104 45.810 1.00 43.31 168 VAL A N 1
ATOM 1330 C CA . VAL A 1 168 ? -12.560 28.478 46.298 1.00 43.31 168 VAL A CA 1
ATOM 1331 C C . VAL A 1 168 ? -11.568 29.005 47.364 1.00 43.31 168 VAL A C 1
ATOM 1333 O O . VAL A 1 168 ? -11.675 30.151 47.805 1.00 43.31 168 VAL A O 1
ATOM 1336 N N . GLU A 1 169 ? -10.531 28.251 47.752 1.00 42.28 169 GLU A N 1
ATOM 1337 C CA . GLU A 1 169 ? -9.518 28.726 48.726 1.00 42.28 169 GLU A CA 1
ATOM 1338 C C . GLU A 1 169 ? -8.302 29.466 48.113 1.00 42.28 169 GLU A C 1
ATOM 1340 O O . GLU A 1 169 ? -7.505 30.038 48.861 1.00 42.28 169 GLU A O 1
ATOM 1345 N N . GLU A 1 170 ? -8.158 29.571 46.785 1.00 46.59 170 GLU A N 1
ATOM 1346 C CA . GLU A 1 170 ? -7.017 30.275 46.164 1.00 46.59 170 GLU A CA 1
ATOM 1347 C C . GLU A 1 170 ? -7.407 31.186 44.981 1.00 46.59 170 GLU A C 1
ATOM 1349 O O . GLU A 1 170 ? -7.153 30.875 43.832 1.00 46.59 170 GLU A O 1
ATOM 1354 N N . GLU A 1 171 ? -8.009 32.350 45.255 1.00 40.03 171 GLU A N 1
ATOM 1355 C CA . GLU A 1 171 ? -7.739 33.647 44.583 1.00 40.03 171 GLU A CA 1
ATOM 1356 C C . GLU A 1 171 ? -8.878 34.641 44.862 1.00 40.03 171 GLU A C 1
ATOM 1358 O O . GLU A 1 171 ? -9.926 34.634 44.223 1.00 40.03 171 GLU A O 1
ATOM 1363 N N . GLY A 1 172 ? -8.679 35.572 45.802 1.00 32.06 172 GLY A N 1
ATOM 1364 C CA . GLY A 1 172 ? -9.694 36.609 46.025 1.00 32.06 172 GLY A CA 1
ATOM 1365 C C . GLY A 1 172 ? -9.508 37.507 47.237 1.00 32.06 172 GLY A C 1
ATOM 1366 O O . GLY A 1 172 ? -10.476 37.880 47.896 1.00 32.06 172 GLY A O 1
ATOM 1367 N N . GLY A 1 173 ? -8.272 37.877 47.574 1.00 35.91 173 GLY A N 1
ATOM 1368 C CA . GLY A 1 173 ? -8.029 38.865 48.620 1.00 35.91 173 GLY A CA 1
ATOM 1369 C C . GLY A 1 173 ? -8.634 40.235 48.280 1.00 35.91 173 GLY A C 1
ATOM 1370 O O . GLY A 1 173 ? -8.217 40.879 47.322 1.00 35.91 173 GLY A O 1
ATOM 1371 N N . GLY A 1 174 ? -9.535 40.732 49.137 1.00 41.34 174 GLY A N 1
ATOM 1372 C CA . GLY A 1 174 ? -9.639 42.175 49.405 1.00 41.34 174 GLY A CA 1
ATOM 1373 C C . GLY A 1 174 ? -11.026 42.818 49.485 1.00 41.34 174 GLY A C 1
ATOM 1374 O O . GLY A 1 174 ? -11.089 43.983 49.868 1.00 41.34 174 GLY A O 1
ATOM 1375 N N . GLY A 1 175 ? -12.118 42.118 49.162 1.00 42.09 175 GLY A N 1
ATOM 1376 C CA . GLY A 1 175 ? -13.456 42.735 49.094 1.00 42.09 175 GLY A CA 1
ATOM 1377 C C . GLY A 1 175 ? -14.404 42.445 50.262 1.00 42.09 175 GLY A C 1
ATOM 1378 O O . GLY A 1 175 ? -15.173 43.324 50.639 1.00 42.09 175 GLY A O 1
ATOM 1379 N N . ASP A 1 176 ? -14.339 41.251 50.857 1.00 47.72 176 ASP A N 1
ATOM 1380 C CA . ASP A 1 176 ? -15.523 40.684 51.533 1.00 47.72 176 ASP A CA 1
ATOM 1381 C C . ASP A 1 176 ? -15.467 40.604 53.068 1.00 47.72 176 ASP A C 1
ATOM 1383 O O . ASP A 1 176 ? -16.412 40.170 53.725 1.00 47.72 176 ASP A O 1
ATOM 1387 N N . LYS A 1 177 ? -14.386 41.086 53.695 1.00 48.12 177 LYS A N 1
ATOM 1388 C CA . LYS A 1 177 ? -14.242 41.010 55.162 1.00 48.12 177 LYS A CA 1
ATOM 1389 C C . LYS A 1 177 ? -15.227 41.890 55.943 1.00 48.12 177 LYS A C 1
ATOM 1391 O O . LYS A 1 177 ? -15.535 41.567 57.082 1.00 48.12 177 LYS A O 1
ATOM 1396 N N . SER A 1 178 ? -15.749 42.969 55.358 1.00 52.47 178 SER A N 1
ATOM 1397 C CA . SER A 1 178 ? -16.701 43.857 56.048 1.00 52.47 178 SER A CA 1
ATOM 1398 C C . SER A 1 178 ? -18.163 43.404 55.928 1.00 52.47 178 SER A C 1
ATOM 1400 O O . SER A 1 178 ? -18.981 43.750 56.781 1.00 52.47 178 SER A O 1
ATOM 1402 N N . ALA A 1 179 ? -18.505 42.606 54.911 1.00 53.16 179 ALA A N 1
ATOM 1403 C CA . ALA A 1 179 ? -19.836 42.017 54.757 1.00 53.16 179 ALA A CA 1
ATOM 1404 C C . ALA A 1 179 ? -19.979 40.728 55.588 1.00 53.16 179 ALA A C 1
ATOM 1406 O O . ALA A 1 179 ? -21.034 40.483 56.178 1.00 53.16 179 ALA A O 1
ATOM 1407 N N . LEU A 1 180 ? -18.893 39.961 55.737 1.00 54.53 180 LEU A N 1
ATOM 1408 C CA . LEU A 1 180 ? -18.872 38.781 56.601 1.00 54.53 180 LEU A CA 1
ATOM 1409 C C . LEU A 1 180 ? -18.965 39.148 58.094 1.00 54.53 180 LEU A C 1
ATOM 1411 O O . LEU A 1 180 ? -19.735 38.539 58.823 1.00 54.53 180 LEU A O 1
ATOM 1415 N N . GLU A 1 181 ? -18.283 40.204 58.560 1.00 59.88 181 GLU A N 1
ATOM 1416 C CA . GLU A 1 181 ? -18.373 40.629 59.973 1.00 59.88 181 GLU A CA 1
ATOM 1417 C C . GLU A 1 181 ? -19.761 41.169 60.367 1.00 59.88 181 GLU A C 1
ATOM 1419 O O . GLU A 1 181 ? -20.172 41.047 61.522 1.00 59.88 181 GLU A O 1
ATOM 1424 N N . THR A 1 182 ? -20.513 41.755 59.428 1.00 58.22 182 THR A N 1
ATOM 1425 C CA . THR A 1 182 ? -21.869 42.267 59.710 1.00 58.22 182 THR A CA 1
ATOM 1426 C C . THR A 1 182 ? -22.917 41.155 59.733 1.00 58.22 182 THR A C 1
ATOM 1428 O O . THR A 1 182 ? -23.840 41.202 60.547 1.00 58.22 182 THR A O 1
ATOM 1431 N N . THR A 1 183 ? -22.747 40.125 58.905 1.00 61.34 183 THR A N 1
ATOM 1432 C CA . THR A 1 183 ? -23.624 38.947 58.877 1.00 61.34 183 THR A CA 1
ATOM 1433 C C . THR A 1 183 ? -23.339 37.990 60.038 1.00 61.34 183 THR A C 1
ATOM 1435 O O . THR A 1 183 ? -24.280 37.496 60.657 1.00 61.34 183 THR A O 1
ATOM 1438 N N . ASP A 1 184 ? -22.077 37.822 60.437 1.00 64.06 184 ASP A N 1
ATOM 1439 C CA . ASP A 1 184 ? -21.689 36.977 61.575 1.00 64.06 184 ASP A CA 1
ATOM 1440 C C . ASP A 1 184 ? -22.131 37.583 62.930 1.00 64.06 184 ASP A C 1
ATOM 1442 O O . ASP A 1 184 ? -22.570 36.878 63.846 1.00 64.06 184 ASP A O 1
ATOM 1446 N N . ALA A 1 185 ? -22.161 38.920 63.033 1.00 69.94 185 ALA A N 1
ATOM 1447 C CA . ALA A 1 185 ? -22.743 39.624 64.178 1.00 69.94 185 ALA A CA 1
ATOM 1448 C C . ALA A 1 185 ? -24.276 39.453 64.277 1.00 69.94 185 ALA A C 1
ATOM 1450 O O . ALA A 1 185 ? -24.811 39.304 65.381 1.00 69.94 185 ALA A O 1
ATOM 1451 N N . GLU A 1 186 ? -24.995 39.427 63.147 1.00 70.31 186 GLU A N 1
ATOM 1452 C CA . GLU A 1 186 ? -26.442 39.154 63.120 1.00 70.31 186 GLU A CA 1
ATOM 1453 C C . GLU A 1 186 ? -26.778 37.689 63.438 1.00 70.31 186 GLU A C 1
ATOM 1455 O O . GLU A 1 186 ? -27.786 37.419 64.101 1.00 70.31 186 GLU A O 1
ATOM 1460 N N . ILE A 1 187 ? -25.939 36.742 63.010 1.00 68.00 187 ILE A N 1
ATOM 1461 C CA . ILE A 1 187 ? -26.091 35.309 63.304 1.00 68.00 187 ILE A CA 1
ATOM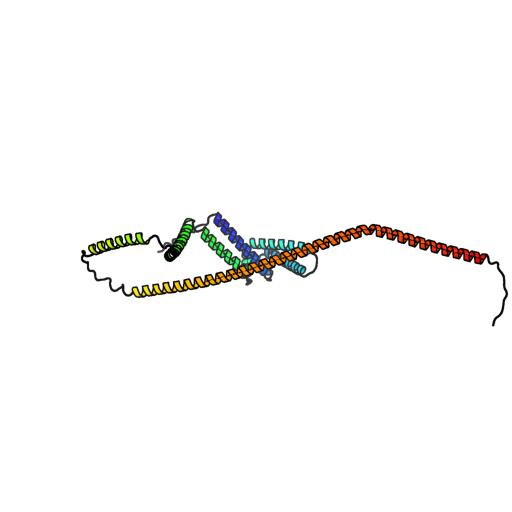 1462 C C . ILE A 1 187 ? -25.852 35.038 64.795 1.00 68.00 187 ILE A C 1
ATOM 1464 O O . ILE A 1 187 ? -26.642 34.335 65.429 1.00 68.00 187 ILE A O 1
ATOM 1468 N N . SER A 1 188 ? -24.833 35.661 65.392 1.00 70.75 188 SER A N 1
ATOM 1469 C CA . SER A 1 188 ? -24.564 35.576 66.834 1.00 70.75 188 SER A CA 1
ATOM 1470 C C . SER A 1 188 ? -25.721 36.135 67.679 1.00 70.75 188 SER A C 1
ATOM 1472 O O . SER A 1 188 ? -26.146 35.508 68.655 1.00 70.75 188 SER A O 1
ATOM 1474 N N . HIS A 1 189 ? -26.318 37.259 67.261 1.00 71.06 189 HIS A N 1
ATOM 1475 C CA . HIS A 1 189 ? -27.480 37.838 67.943 1.00 71.06 189 HIS A CA 1
ATOM 1476 C C . HIS A 1 189 ? -28.706 36.913 67.873 1.00 71.06 189 HIS A C 1
ATOM 1478 O O . HIS A 1 189 ? -29.325 36.634 68.901 1.00 71.06 189 HIS A O 1
ATOM 1484 N N . LYS A 1 190 ? -29.028 36.370 66.692 1.00 70.88 190 LYS A N 1
ATOM 1485 C CA . LYS A 1 190 ? -30.161 35.441 66.510 1.00 70.88 190 LYS A CA 1
ATOM 1486 C C . LYS A 1 190 ? -29.962 34.114 67.250 1.00 70.88 190 LYS A C 1
ATOM 1488 O O . LYS A 1 190 ? -30.912 33.601 67.834 1.00 70.88 190 LYS A O 1
ATOM 1493 N N . ASN A 1 191 ? -28.736 33.597 67.317 1.00 66.38 191 ASN A N 1
ATOM 1494 C CA . ASN A 1 191 ? -28.423 32.393 68.094 1.00 66.38 191 ASN A CA 1
ATOM 1495 C C . ASN A 1 191 ? -28.576 32.614 69.606 1.00 66.38 191 ASN A C 1
ATOM 1497 O O . ASN A 1 191 ? -29.044 31.722 70.311 1.00 66.38 191 ASN A O 1
ATOM 1501 N N . SER A 1 192 ? -28.259 33.810 70.114 1.00 65.56 192 SER A N 1
ATOM 1502 C CA . SER A 1 192 ? -28.499 34.149 71.524 1.00 65.56 192 SER A CA 1
ATOM 1503 C C . SER A 1 192 ? -29.996 34.220 71.877 1.00 65.56 192 SER A C 1
ATOM 1505 O O . SER A 1 192 ? -30.396 33.844 72.979 1.00 65.56 192 SER A O 1
ATOM 1507 N N . GLU A 1 193 ? -30.833 34.614 70.915 1.00 65.25 193 GLU A N 1
ATOM 1508 C CA . GLU A 1 193 ? -32.290 34.709 71.054 1.00 65.25 193 GLU A CA 1
ATOM 1509 C C . GLU A 1 193 ? -32.972 33.325 71.008 1.00 65.25 193 GLU A C 1
ATOM 1511 O O . GLU A 1 193 ? -33.920 33.078 71.755 1.00 65.25 193 GLU A O 1
ATOM 1516 N N . ILE A 1 194 ? -32.430 32.388 70.219 1.00 63.38 194 ILE A N 1
ATOM 1517 C CA . ILE A 1 194 ? -32.889 30.988 70.139 1.00 63.38 194 ILE A CA 1
ATOM 1518 C C . ILE A 1 194 ? -32.564 30.220 71.430 1.00 63.38 194 ILE A C 1
ATOM 1520 O O . ILE A 1 194 ? -33.429 29.535 71.976 1.00 63.38 194 ILE A O 1
ATOM 1524 N N . ILE A 1 195 ? -31.361 30.400 71.988 1.00 61.72 195 ILE A N 1
ATOM 1525 C CA . ILE A 1 195 ? -30.946 29.733 73.236 1.00 61.72 195 ILE A CA 1
ATOM 1526 C C . ILE A 1 195 ? -31.790 30.202 74.437 1.00 61.72 195 ILE A C 1
ATOM 1528 O O . ILE A 1 195 ? -32.058 29.423 75.353 1.00 61.72 195 ILE A O 1
ATOM 1532 N N . MET A 1 196 ? -32.258 31.455 74.432 1.00 53.69 196 MET A N 1
ATOM 1533 C CA . MET A 1 196 ? -33.175 31.957 75.459 1.00 53.69 196 MET A CA 1
ATOM 1534 C C . MET A 1 196 ? -34.597 31.386 75.350 1.00 53.69 196 MET A C 1
ATOM 1536 O O . MET A 1 196 ? -35.280 31.298 76.368 1.00 53.69 196 MET A O 1
ATOM 1540 N N . GLN A 1 197 ? -35.048 30.986 74.157 1.00 52.78 197 GLN A N 1
ATOM 1541 C CA . GLN A 1 197 ? -36.378 30.397 73.953 1.00 52.78 197 GLN A CA 1
ATOM 1542 C C . GLN A 1 197 ? -36.425 28.886 74.242 1.00 52.78 197 GLN A C 1
ATOM 1544 O O . GLN A 1 197 ? -37.495 28.360 74.548 1.00 52.78 197 GLN A O 1
ATOM 1549 N N . GLU A 1 198 ? -35.285 28.187 74.213 1.00 48.06 198 GLU A N 1
ATOM 1550 C CA . GLU A 1 198 ? -35.197 26.743 74.494 1.00 48.06 198 GLU A CA 1
ATOM 1551 C C . GLU A 1 198 ? -35.103 26.377 75.988 1.00 48.06 198 GLU A C 1
ATOM 1553 O O . GLU A 1 198 ? -35.254 25.205 76.338 1.00 48.06 198 GLU A O 1
ATOM 1558 N N . GLN A 1 199 ? -34.906 27.339 76.899 1.00 45.84 199 GLN A N 1
ATOM 1559 C CA . GLN A 1 199 ? -34.832 27.059 78.345 1.00 45.84 199 GLN A CA 1
ATOM 1560 C C . GLN A 1 199 ? -36.188 26.956 79.071 1.00 45.84 199 GLN A C 1
ATOM 1562 O O . GLN A 1 199 ? -36.202 26.557 80.236 1.00 45.84 199 GLN A O 1
ATOM 1567 N N . ASP A 1 200 ? -37.3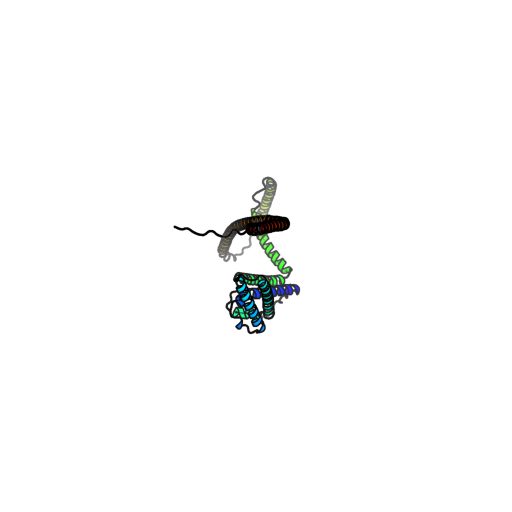20 27.225 78.409 1.00 42.22 200 ASP A N 1
ATOM 1568 C CA . ASP A 1 200 ? -38.646 27.284 79.056 1.00 42.22 200 ASP A CA 1
ATOM 1569 C C . ASP A 1 200 ? -39.576 26.072 78.801 1.00 42.22 200 ASP A C 1
ATOM 1571 O O . ASP A 1 200 ? -40.759 26.113 79.150 1.00 42.22 200 ASP A O 1
ATOM 1575 N N . ALA A 1 201 ? -39.083 24.948 78.260 1.00 39.47 201 ALA A N 1
ATOM 1576 C CA . ALA A 1 201 ? -39.914 23.755 78.020 1.00 39.47 201 ALA A CA 1
ATOM 1577 C C . ALA A 1 201 ? -39.428 22.495 78.786 1.00 39.47 201 ALA A C 1
ATOM 1579 O O . ALA A 1 201 ? -38.313 22.026 78.554 1.00 39.47 201 ALA A O 1
ATOM 1580 N N . PRO A 1 202 ? -40.241 21.894 79.685 1.00 42.97 202 PRO A N 1
ATOM 1581 C CA . PRO A 1 202 ? -39.867 20.687 80.435 1.00 42.97 202 PRO A CA 1
ATOM 1582 C C . PRO A 1 202 ? -40.046 19.381 79.617 1.00 42.97 202 PRO A C 1
ATOM 1584 O O . PRO A 1 202 ? -40.843 19.347 78.678 1.00 42.97 202 PRO A O 1
ATOM 1587 N N . PRO A 1 203 ? -39.351 18.274 79.974 1.00 44.97 203 PRO A N 1
ATOM 1588 C CA . PRO A 1 203 ? -39.146 17.127 79.084 1.00 44.97 203 PRO A CA 1
ATOM 1589 C C . PRO A 1 203 ? -40.222 16.034 79.232 1.00 44.97 203 PRO A C 1
ATOM 1591 O O . PRO A 1 203 ? -40.675 15.782 80.354 1.00 44.97 203 PRO A O 1
ATOM 1594 N N . PRO A 1 204 ? -40.562 15.269 78.172 1.00 41.97 204 PRO A N 1
ATOM 1595 C CA . PRO A 1 204 ? -41.186 13.971 78.334 1.00 41.97 204 PRO A CA 1
ATOM 1596 C C . PRO A 1 204 ? -40.126 12.866 78.365 1.00 41.97 204 PRO A C 1
ATOM 1598 O O . PRO A 1 204 ? -39.149 12.825 77.620 1.00 41.97 204 PRO A O 1
ATOM 1601 N N . THR A 1 205 ? -40.346 11.969 79.311 1.00 46.19 205 THR A N 1
ATOM 1602 C CA . THR A 1 205 ? -39.579 10.756 79.562 1.00 46.19 205 THR A CA 1
ATOM 1603 C C . THR A 1 205 ? -40.019 9.695 78.564 1.00 46.19 205 THR A C 1
ATOM 1605 O O . THR A 1 205 ? -41.216 9.468 78.487 1.00 46.19 205 THR A O 1
ATOM 1608 N N . ASP A 1 206 ? -39.102 8.990 77.896 1.00 33.78 206 ASP A N 1
ATOM 1609 C CA . ASP A 1 206 ? -39.381 7.615 77.468 1.00 33.78 206 ASP A CA 1
ATOM 1610 C C . ASP A 1 206 ? -38.110 6.765 77.348 1.00 33.78 206 ASP A C 1
ATOM 1612 O O . ASP A 1 206 ? -37.194 7.001 76.559 1.00 33.78 206 ASP A O 1
ATOM 1616 N N . LYS A 1 207 ? -38.056 5.749 78.212 1.00 50.03 207 LYS A N 1
ATOM 1617 C CA . LYS A 1 207 ? -36.990 4.756 78.330 1.00 50.03 207 LYS A CA 1
ATOM 1618 C C . LYS A 1 207 ? -37.387 3.510 77.537 1.00 50.03 207 LYS A C 1
ATOM 1620 O O . LYS A 1 207 ? -38.017 2.629 78.111 1.00 50.03 207 LYS A O 1
ATOM 1625 N N . GLN A 1 208 ? -36.977 3.385 76.271 1.00 43.72 208 GLN A N 1
ATOM 1626 C CA . GLN A 1 208 ? -36.868 2.053 75.634 1.00 43.72 208 GLN A CA 1
ATOM 1627 C C . GLN A 1 208 ? -35.989 1.935 74.370 1.00 43.72 208 GLN A C 1
ATOM 1629 O O . GLN A 1 208 ? -35.832 0.830 73.864 1.00 43.72 208 GLN A O 1
ATOM 1634 N N . GLY A 1 209 ? -35.340 3.002 73.887 1.00 41.06 209 GLY A N 1
ATOM 1635 C CA . GLY A 1 209 ? -34.531 2.953 72.650 1.00 41.06 209 GLY A CA 1
ATOM 1636 C C . GLY A 1 209 ? -33.022 2.685 72.800 1.00 41.06 209 GLY A C 1
ATOM 1637 O O . GLY A 1 209 ? -32.311 2.622 71.803 1.00 41.06 209 GLY A O 1
ATOM 1638 N N . LEU A 1 210 ? -32.486 2.553 74.020 1.00 44.47 210 LEU A N 1
ATOM 1639 C CA . LEU A 1 210 ? -31.044 2.760 74.272 1.00 44.47 210 LEU A CA 1
ATOM 1640 C C . LEU A 1 210 ? -30.127 1.527 74.078 1.00 44.47 210 LEU A C 1
ATOM 1642 O O . LEU A 1 210 ? -28.916 1.643 74.258 1.00 44.47 210 LEU A O 1
ATOM 1646 N N . LEU A 1 211 ? -30.649 0.343 73.732 1.00 47.44 211 LEU A N 1
ATOM 1647 C CA . LEU A 1 211 ? -29.832 -0.888 73.683 1.00 47.44 211 LEU A CA 1
ATOM 1648 C C . LEU A 1 211 ? -29.483 -1.405 72.276 1.00 47.44 211 LEU A C 1
ATOM 1650 O O . LEU A 1 211 ? -28.579 -2.227 72.167 1.00 47.44 211 LEU A O 1
ATOM 1654 N N . HIS A 1 212 ? -30.104 -0.907 71.202 1.00 44.66 212 HIS A N 1
ATOM 1655 C CA . HIS A 1 212 ? -29.756 -1.307 69.823 1.00 44.66 212 HIS A CA 1
ATOM 1656 C C . HIS A 1 212 ? -28.890 -0.302 69.060 1.00 44.66 212 HIS A C 1
ATOM 1658 O O . HIS A 1 212 ? -28.312 -0.642 68.034 1.00 44.66 212 HIS A O 1
ATOM 1664 N N . THR A 1 213 ? -28.703 0.901 69.591 1.00 47.22 213 THR A N 1
ATOM 1665 C CA . THR A 1 213 ? -27.917 1.955 68.936 1.00 47.22 213 THR A CA 1
ATOM 1666 C C . THR A 1 213 ? -26.405 1.829 69.154 1.00 47.22 213 THR A C 1
ATOM 1668 O O . THR A 1 213 ? -25.633 2.417 68.406 1.00 47.22 213 THR A O 1
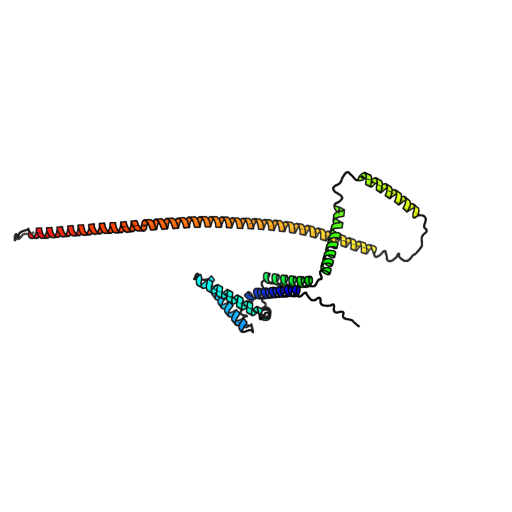ATOM 1671 N N . LYS A 1 214 ? -25.946 1.032 70.131 1.00 51.81 214 LYS A N 1
ATOM 1672 C CA . LYS A 1 214 ? -24.513 0.925 70.478 1.00 51.81 214 LYS A CA 1
ATOM 1673 C C . LYS A 1 214 ? -23.718 -0.100 69.663 1.00 51.81 214 LYS A C 1
ATOM 1675 O O . LYS A 1 214 ? -22.501 0.006 69.601 1.00 51.81 214 LYS A O 1
ATOM 1680 N N . THR A 1 215 ? -24.371 -1.088 69.051 1.00 51.62 215 THR A N 1
ATOM 1681 C CA . THR A 1 215 ? -23.682 -2.132 68.260 1.00 51.62 215 THR A CA 1
ATOM 1682 C C . THR A 1 215 ? -23.521 -1.741 66.788 1.00 51.62 215 THR A C 1
ATOM 1684 O O . THR A 1 215 ? -22.620 -2.235 66.122 1.00 51.62 215 THR A O 1
ATOM 1687 N N . ILE A 1 216 ? -24.349 -0.815 66.296 1.00 58.50 216 ILE A N 1
ATOM 1688 C CA . ILE A 1 216 ? -24.346 -0.358 64.898 1.00 58.50 216 ILE A CA 1
ATOM 1689 C C . ILE A 1 216 ? -23.254 0.700 64.659 1.00 58.50 216 ILE A C 1
ATOM 1691 O O . ILE A 1 216 ? -22.663 0.733 63.585 1.00 58.50 216 ILE A O 1
ATOM 1695 N N . SER A 1 217 ? -22.911 1.517 65.664 1.00 66.44 217 SER A N 1
ATOM 1696 C CA . SER A 1 217 ? -21.898 2.572 65.507 1.00 66.44 217 SER A CA 1
ATOM 1697 C C . SER A 1 217 ? -20.486 2.077 65.134 1.00 66.44 217 SER A C 1
ATOM 1699 O O . SER A 1 217 ? -19.909 2.679 64.235 1.00 66.44 217 SER A O 1
ATOM 1701 N N . PRO A 1 218 ? -19.912 0.999 65.721 1.00 71.06 218 PRO A N 1
ATOM 1702 C CA . PRO A 1 218 ? -18.587 0.519 65.314 1.00 71.06 218 PRO A CA 1
ATOM 1703 C C . PRO A 1 218 ? -18.582 -0.135 63.922 1.00 71.06 218 PRO A C 1
ATOM 1705 O O . PRO A 1 218 ? -17.567 -0.102 63.231 1.00 71.06 218 PRO A O 1
ATOM 1708 N N . GLN A 1 219 ? -19.708 -0.723 63.495 1.00 78.69 219 GLN A N 1
ATOM 1709 C CA . GLN A 1 219 ? -19.854 -1.265 62.139 1.00 78.69 219 GLN A CA 1
ATOM 1710 C C . GLN A 1 219 ? -19.943 -0.144 61.104 1.00 78.69 219 GLN A C 1
ATOM 1712 O O . GLN A 1 219 ? -19.288 -0.228 60.073 1.00 78.69 219 GLN A O 1
ATOM 1717 N N . LEU A 1 220 ? -20.678 0.930 61.407 1.00 83.38 220 LEU A N 1
ATOM 1718 C CA . LEU A 1 220 ? -20.755 2.113 60.551 1.00 83.38 220 LEU A CA 1
ATOM 1719 C C . LEU A 1 220 ? -19.373 2.764 60.372 1.00 83.38 220 LEU A C 1
ATOM 1721 O O . LEU A 1 220 ? -18.978 3.054 59.251 1.00 83.38 220 LEU A O 1
ATOM 1725 N N . THR A 1 221 ? -18.600 2.918 61.454 1.00 82.56 221 THR A N 1
ATOM 1726 C CA . THR A 1 221 ? -17.232 3.462 61.371 1.00 82.56 221 THR A CA 1
ATOM 1727 C C . THR A 1 221 ? -16.274 2.535 60.624 1.00 82.56 221 THR A C 1
ATOM 1729 O O . THR A 1 221 ? -15.376 3.018 59.949 1.00 82.56 221 THR A O 1
ATOM 1732 N N . SER A 1 222 ? -16.460 1.213 60.724 1.00 89.81 222 SER A N 1
ATOM 1733 C CA . SER A 1 222 ? -15.657 0.237 59.975 1.00 89.81 222 SER A CA 1
ATOM 1734 C C . SER A 1 222 ? -15.938 0.302 58.475 1.00 89.81 222 SER A C 1
ATOM 1736 O O . SER A 1 222 ? -15.004 0.213 57.689 1.00 89.81 222 SER A O 1
ATOM 1738 N N . ILE A 1 223 ? -17.206 0.451 58.085 1.00 91.31 223 ILE A N 1
ATOM 1739 C CA . ILE A 1 223 ? -17.602 0.599 56.679 1.00 91.31 223 ILE A CA 1
ATOM 1740 C C . ILE A 1 223 ? -17.096 1.936 56.133 1.00 91.31 223 ILE A C 1
ATOM 1742 O O . ILE A 1 223 ? -16.557 1.966 55.036 1.00 91.31 223 ILE A O 1
ATOM 1746 N N . GLN A 1 224 ? -17.194 3.021 56.908 1.00 91.94 224 GLN A N 1
ATOM 1747 C CA . GLN A 1 224 ? -16.658 4.320 56.494 1.00 91.94 224 GLN A CA 1
ATOM 1748 C C . GLN A 1 224 ? -15.143 4.259 56.259 1.00 91.94 224 GLN A C 1
ATOM 1750 O O . GLN A 1 224 ? -14.667 4.716 55.231 1.00 91.94 224 GLN A O 1
ATOM 1755 N N . GLN A 1 225 ? -14.390 3.611 57.152 1.00 93.75 225 GLN A N 1
ATOM 1756 C CA . GLN A 1 225 ? -12.952 3.406 56.954 1.00 93.75 225 GLN A CA 1
ATOM 1757 C C . GLN A 1 225 ? -12.631 2.564 55.712 1.00 93.75 225 GLN A C 1
ATOM 1759 O O . GLN A 1 225 ? -11.622 2.810 55.057 1.00 93.75 225 GLN A O 1
ATOM 1764 N N . GLU A 1 226 ? -13.461 1.569 55.389 1.00 94.69 226 GLU A N 1
ATOM 1765 C CA . GLU A 1 226 ? -13.312 0.774 54.168 1.00 94.69 226 GLU A CA 1
ATOM 1766 C C . GLU A 1 226 ? -13.602 1.613 52.914 1.00 94.69 226 GLU A C 1
ATOM 1768 O O . GLU A 1 226 ? -12.849 1.522 51.948 1.00 94.69 226 GLU A O 1
ATOM 1773 N N . ILE A 1 227 ? -14.620 2.480 52.951 1.00 93.81 227 ILE A N 1
ATOM 1774 C CA . ILE A 1 227 ? -14.916 3.452 51.887 1.00 93.81 227 ILE A CA 1
ATOM 1775 C C . ILE A 1 227 ? -13.726 4.394 51.687 1.00 93.81 227 ILE A C 1
ATOM 1777 O O . ILE A 1 227 ? -13.221 4.507 50.572 1.00 93.81 227 ILE A O 1
ATOM 1781 N N . ASP A 1 228 ? -13.213 4.995 52.761 1.00 94.81 228 ASP A N 1
ATOM 1782 C CA . ASP A 1 228 ? -12.074 5.914 52.693 1.00 94.81 228 ASP A CA 1
ATOM 1783 C C . ASP A 1 228 ? -10.821 5.198 52.148 1.00 94.81 228 ASP A C 1
ATOM 1785 O O . ASP A 1 228 ? -10.083 5.732 51.316 1.00 94.81 228 ASP A O 1
ATOM 1789 N N . GLN A 1 229 ? -10.589 3.947 52.564 1.00 96.81 229 GLN A N 1
ATOM 1790 C CA . GLN A 1 229 ? -9.476 3.136 52.074 1.00 96.81 229 GLN A CA 1
ATOM 1791 C C . GLN A 1 229 ? -9.622 2.784 50.587 1.00 96.81 229 GLN A C 1
ATOM 1793 O O . GLN A 1 229 ? -8.628 2.820 49.855 1.00 96.81 229 GLN A O 1
ATOM 1798 N N . LEU A 1 230 ? -10.831 2.443 50.135 1.00 97.25 230 LEU A N 1
ATOM 1799 C CA . LEU A 1 230 ? -11.121 2.167 48.729 1.00 97.25 230 LEU A CA 1
ATOM 1800 C C . LEU A 1 230 ? -10.981 3.428 47.873 1.00 97.25 230 LEU A C 1
ATOM 1802 O O . LEU A 1 230 ? -10.382 3.345 46.804 1.00 97.25 230 LEU A O 1
ATOM 1806 N N . ASN A 1 231 ? -11.420 4.588 48.362 1.00 96.44 231 ASN A N 1
ATOM 1807 C CA . ASN A 1 231 ? -11.244 5.871 47.681 1.00 96.44 231 ASN A CA 1
ATOM 1808 C C . ASN A 1 231 ? -9.761 6.218 47.510 1.00 96.44 231 ASN A C 1
ATOM 1810 O O . ASN A 1 231 ? -9.323 6.560 46.414 1.00 96.44 231 ASN A O 1
ATOM 1814 N N . ILE A 1 232 ? -8.939 6.023 48.548 1.00 96.44 232 ILE A N 1
ATOM 1815 C CA . ILE A 1 232 ? -7.483 6.207 48.439 1.00 96.44 232 ILE A CA 1
ATOM 1816 C C . ILE A 1 232 ? -6.881 5.244 47.405 1.00 96.44 232 ILE A C 1
ATOM 1818 O O . ILE A 1 232 ? -6.008 5.632 46.626 1.00 96.44 232 ILE A O 1
ATOM 1822 N N . GLN A 1 233 ? -7.310 3.979 47.380 1.00 97.38 233 GLN A N 1
ATOM 1823 C CA . GLN A 1 233 ? -6.829 3.016 46.383 1.00 97.38 233 GLN A CA 1
ATOM 1824 C C . GLN A 1 233 ? -7.248 3.405 44.965 1.00 97.38 233 GLN A C 1
ATOM 1826 O O . GLN A 1 233 ? -6.418 3.333 44.059 1.00 97.38 233 GLN A O 1
ATOM 1831 N N . LEU A 1 234 ? -8.492 3.849 44.782 1.00 96.88 234 LEU A N 1
ATOM 1832 C CA . LEU A 1 234 ? -9.019 4.308 43.503 1.00 96.88 234 LEU A CA 1
ATOM 1833 C C . LEU A 1 234 ? -8.241 5.524 42.996 1.00 96.88 234 LEU A C 1
ATOM 1835 O O . LEU A 1 234 ? -7.743 5.488 41.874 1.00 96.88 234 LEU A O 1
ATOM 1839 N N . ASN A 1 235 ? -8.039 6.538 43.839 1.00 96.56 235 ASN A N 1
ATOM 1840 C CA . ASN A 1 235 ? -7.292 7.749 43.490 1.00 96.56 235 ASN A CA 1
ATOM 1841 C C . ASN A 1 235 ? -5.842 7.439 43.109 1.00 96.56 235 ASN A C 1
ATOM 1843 O O . ASN A 1 235 ? -5.339 7.931 42.098 1.00 96.56 235 ASN A O 1
ATOM 1847 N N . ASN A 1 236 ? -5.175 6.556 43.858 1.00 97.25 236 ASN A N 1
ATOM 1848 C CA . ASN A 1 236 ? -3.835 6.097 43.494 1.00 97.25 236 ASN A CA 1
ATOM 1849 C C . ASN A 1 236 ? -3.830 5.380 42.138 1.00 97.25 236 ASN A C 1
ATOM 1851 O O . ASN A 1 236 ? -2.953 5.627 41.311 1.00 97.25 236 ASN A O 1
ATOM 1855 N N . LEU A 1 237 ? -4.810 4.509 41.891 1.00 97.81 237 LEU A N 1
ATOM 1856 C CA . LEU A 1 237 ? -4.897 3.763 40.642 1.00 97.81 237 LEU A CA 1
ATOM 1857 C C . LEU A 1 237 ? -5.181 4.697 39.455 1.00 97.81 237 LEU A C 1
ATOM 1859 O O . LEU A 1 237 ? -4.508 4.584 38.431 1.00 97.81 237 LEU A O 1
ATOM 1863 N N . MET A 1 238 ? -6.074 5.677 39.618 1.00 97.12 238 MET A N 1
ATOM 1864 C CA . MET A 1 238 ? -6.335 6.727 38.628 1.00 97.12 238 MET A CA 1
ATOM 1865 C C . MET A 1 238 ? -5.077 7.536 38.307 1.00 97.12 238 MET A C 1
ATOM 1867 O O . MET A 1 238 ? -4.746 7.701 37.134 1.00 97.12 238 MET A O 1
ATOM 1871 N N . LEU A 1 239 ? -4.323 7.973 39.322 1.00 96.88 239 LEU A N 1
ATOM 1872 C CA . LEU A 1 239 ? -3.063 8.695 39.125 1.00 96.88 239 LEU A CA 1
ATOM 1873 C C . LEU A 1 239 ? -2.035 7.855 38.361 1.00 96.88 239 LEU A C 1
ATOM 1875 O O . LEU A 1 239 ? -1.425 8.342 37.408 1.00 96.88 239 LEU A O 1
ATOM 1879 N N . THR A 1 240 ? -1.861 6.583 38.735 1.00 96.62 240 THR A N 1
ATOM 1880 C CA . THR A 1 240 ? -0.933 5.689 38.022 1.00 96.62 240 THR A CA 1
ATOM 1881 C C . THR A 1 240 ? -1.369 5.427 36.582 1.00 96.62 240 THR A C 1
ATOM 1883 O O . THR A 1 240 ? -0.516 5.382 35.696 1.00 96.62 240 THR A O 1
ATOM 1886 N N . ASN A 1 241 ? -2.676 5.313 36.321 1.00 97.00 241 ASN A N 1
ATOM 1887 C CA . ASN A 1 241 ? -3.186 5.132 34.967 1.00 97.00 241 ASN A CA 1
ATOM 1888 C C . ASN A 1 241 ? -2.967 6.392 34.121 1.00 97.00 241 ASN A C 1
ATOM 1890 O O . ASN A 1 241 ? -2.433 6.300 33.022 1.00 97.00 241 ASN A O 1
ATOM 1894 N N . ARG A 1 242 ? -3.251 7.580 34.670 1.00 97.25 242 ARG A N 1
ATOM 1895 C CA . ARG A 1 242 ? -2.999 8.863 33.996 1.00 97.25 242 ARG A CA 1
ATOM 1896 C C . ARG A 1 242 ? -1.521 9.042 33.633 1.00 97.25 242 ARG A C 1
ATOM 1898 O O . ARG A 1 242 ? -1.203 9.529 32.552 1.00 97.25 242 ARG A O 1
ATOM 1905 N N . GLN A 1 243 ? -0.605 8.621 34.508 1.00 96.88 243 GLN A N 1
ATOM 1906 C CA . GLN A 1 243 ? 0.835 8.631 34.220 1.00 96.88 243 GLN A CA 1
ATOM 1907 C C . GLN A 1 243 ? 1.218 7.637 33.115 1.00 96.88 243 GLN A C 1
ATOM 1909 O O . GLN A 1 243 ? 2.024 7.967 32.245 1.00 96.88 243 GLN A O 1
ATOM 1914 N N . ALA A 1 244 ? 0.648 6.429 33.130 1.00 96.25 244 ALA A N 1
ATOM 1915 C CA . ALA A 1 244 ? 0.887 5.431 32.091 1.00 96.25 244 ALA A CA 1
ATOM 1916 C C . ALA A 1 244 ? 0.349 5.886 30.723 1.00 96.25 244 ALA A C 1
ATOM 1918 O O . ALA A 1 244 ? 1.033 5.725 29.714 1.00 96.25 244 ALA A O 1
ATOM 1919 N N . GLU A 1 245 ? -0.835 6.498 30.693 1.00 96.06 245 GLU A N 1
ATOM 1920 C CA . GLU A 1 245 ? -1.431 7.082 29.490 1.00 96.06 245 GLU A CA 1
ATOM 1921 C C . GLU A 1 245 ? -0.564 8.210 28.920 1.00 96.06 245 GLU A C 1
ATOM 1923 O O . GLU A 1 245 ? -0.285 8.202 27.723 1.00 96.06 245 GLU A O 1
ATOM 1928 N N . ALA A 1 246 ? -0.049 9.113 29.763 1.00 97.12 246 ALA A N 1
ATOM 1929 C CA . ALA A 1 246 ? 0.854 10.178 29.322 1.00 97.12 246 ALA A CA 1
ATOM 1930 C C . ALA A 1 246 ? 2.136 9.628 28.668 1.00 97.12 246 ALA A C 1
ATOM 1932 O O . ALA A 1 246 ? 2.555 10.106 27.615 1.00 97.12 246 ALA A O 1
ATOM 1933 N N . LEU A 1 247 ? 2.730 8.578 29.248 1.00 97.88 247 LEU A N 1
ATOM 1934 C CA . LEU A 1 247 ? 3.900 7.913 28.668 1.00 97.88 247 LEU A CA 1
ATOM 1935 C C . LEU A 1 247 ? 3.575 7.221 27.340 1.00 97.88 247 LEU A C 1
ATOM 1937 O O . LEU A 1 247 ? 4.386 7.248 26.417 1.00 97.88 247 LEU A O 1
ATOM 1941 N N . LEU A 1 248 ? 2.408 6.580 27.227 1.00 98.00 248 LEU A N 1
ATOM 1942 C CA . LEU A 1 248 ? 1.975 5.967 25.969 1.00 98.00 248 LEU A CA 1
ATOM 1943 C C . LEU A 1 248 ? 1.739 7.018 24.886 1.00 98.00 248 LEU A C 1
ATOM 1945 O O . LEU A 1 248 ? 2.110 6.792 23.736 1.00 98.00 248 LEU A O 1
ATOM 1949 N N . GLN A 1 249 ? 1.168 8.163 25.250 1.00 97.69 249 GLN A N 1
ATOM 1950 C CA . GLN A 1 249 ? 0.966 9.268 24.326 1.00 97.69 249 GLN A CA 1
ATOM 1951 C C . GLN A 1 249 ? 2.302 9.818 23.813 1.00 97.69 249 GLN A C 1
ATOM 1953 O O . GLN A 1 249 ? 2.478 9.917 22.603 1.00 97.69 249 GLN A O 1
ATOM 1958 N N . GLU A 1 250 ? 3.280 10.056 24.692 1.00 98.25 250 GLU A N 1
ATOM 1959 C CA . GLU A 1 250 ? 4.629 10.493 24.297 1.00 98.25 250 GLU A CA 1
ATOM 1960 C C . GLU A 1 250 ? 5.292 9.494 23.329 1.00 98.25 250 GLU A C 1
ATOM 1962 O O . GLU A 1 250 ? 5.912 9.871 22.333 1.00 98.25 250 GLU A O 1
ATOM 1967 N N . LYS A 1 251 ? 5.135 8.190 23.587 1.00 98.19 251 LYS A N 1
ATOM 1968 C CA . LYS A 1 251 ? 5.661 7.134 22.709 1.00 98.19 251 LYS A CA 1
ATOM 1969 C C . LYS A 1 251 ? 4.962 7.108 21.355 1.00 98.19 251 LYS A C 1
ATOM 1971 O O . LYS A 1 251 ? 5.634 6.899 20.348 1.00 98.19 251 LYS A O 1
ATOM 1976 N N . ASN A 1 252 ? 3.648 7.314 21.326 1.00 97.94 252 ASN A N 1
ATOM 1977 C CA . ASN A 1 252 ? 2.899 7.413 20.078 1.00 97.94 252 ASN A CA 1
ATOM 1978 C C . ASN A 1 252 ? 3.348 8.632 19.269 1.00 97.94 252 ASN A C 1
ATOM 1980 O O . ASN A 1 252 ? 3.671 8.472 18.098 1.00 97.94 252 ASN A O 1
ATOM 1984 N N . GLU A 1 253 ? 3.477 9.803 19.897 1.00 98.31 253 GLU A N 1
ATOM 1985 C CA . GLU A 1 253 ? 3.985 11.017 19.245 1.00 98.31 253 GLU A CA 1
ATOM 1986 C C . GLU A 1 253 ? 5.401 10.801 18.681 1.00 98.31 253 GLU A C 1
ATOM 1988 O O . GLU A 1 253 ? 5.703 11.209 17.560 1.00 98.31 253 GLU A O 1
ATOM 1993 N N . GLN A 1 254 ? 6.269 10.088 19.409 1.00 98.44 254 GLN A N 1
ATOM 1994 C CA . GLN A 1 254 ? 7.602 9.728 18.920 1.00 98.44 254 GLN A CA 1
ATOM 1995 C C . GLN A 1 254 ? 7.550 8.849 17.660 1.00 98.44 254 GLN A C 1
ATOM 1997 O O . GLN A 1 254 ? 8.282 9.102 16.702 1.00 98.44 254 GLN A O 1
ATOM 2002 N N . VAL A 1 255 ? 6.696 7.824 17.657 1.00 98.38 255 VAL A N 1
ATOM 2003 C CA . VAL A 1 255 ? 6.528 6.920 16.510 1.00 98.38 255 VAL A CA 1
ATOM 2004 C C . VAL A 1 255 ? 5.896 7.643 15.320 1.00 98.38 255 VAL A C 1
ATOM 2006 O O . VAL A 1 255 ? 6.300 7.406 14.182 1.00 98.38 255 VAL A O 1
ATOM 2009 N N . GLU A 1 256 ? 4.942 8.542 15.556 1.00 98.19 256 GLU A N 1
ATOM 2010 C CA . GLU A 1 256 ? 4.345 9.381 14.513 1.00 98.19 256 GLU A CA 1
ATOM 2011 C C . GLU A 1 256 ? 5.398 10.283 13.861 1.00 98.19 256 GLU A C 1
ATOM 2013 O O . GLU A 1 256 ? 5.497 10.312 12.635 1.00 98.19 256 GLU A O 1
ATOM 2018 N N . MET A 1 257 ? 6.259 10.933 14.654 1.00 98.12 257 MET A N 1
ATOM 2019 C CA . MET A 1 257 ? 7.369 11.735 14.127 1.00 98.12 257 MET A CA 1
ATOM 2020 C C . MET A 1 257 ? 8.373 10.905 13.317 1.00 98.12 257 MET A C 1
ATOM 2022 O O . MET A 1 257 ? 8.833 11.355 12.267 1.00 98.12 257 MET A O 1
ATOM 2026 N N . GLU A 1 258 ? 8.728 9.702 13.779 1.00 98.44 258 GLU A N 1
ATOM 2027 C CA . GLU A 1 258 ? 9.624 8.803 13.037 1.00 98.44 258 GLU A CA 1
ATOM 2028 C C . GLU A 1 258 ? 8.980 8.329 11.727 1.00 98.44 258 GLU A C 1
ATOM 2030 O O . GLU A 1 258 ? 9.636 8.302 10.686 1.00 98.44 258 GLU A O 1
ATOM 2035 N N . THR A 1 259 ? 7.681 8.027 11.756 1.00 98.06 259 THR A N 1
ATOM 2036 C CA . THR A 1 259 ? 6.914 7.645 10.564 1.00 98.06 259 THR A CA 1
ATOM 2037 C C . THR A 1 259 ? 6.899 8.780 9.544 1.00 98.06 259 THR A C 1
ATOM 2039 O O . THR A 1 259 ? 7.218 8.551 8.380 1.00 98.06 259 THR A O 1
ATOM 2042 N N . GLU A 1 260 ? 6.605 10.007 9.976 1.00 98.56 260 GLU A N 1
ATOM 2043 C CA . GLU A 1 260 ? 6.605 11.194 9.114 1.00 98.56 260 GLU A CA 1
ATOM 2044 C C . GLU A 1 260 ? 7.998 11.465 8.524 1.00 98.56 260 GLU A C 1
ATOM 2046 O O . GLU A 1 260 ? 8.135 11.752 7.334 1.00 98.56 260 GLU A O 1
ATOM 2051 N N . TYR A 1 261 ? 9.056 11.313 9.330 1.00 98.38 261 TYR A N 1
ATOM 2052 C CA . TYR A 1 261 ? 10.437 11.446 8.866 1.00 98.38 261 TYR A CA 1
ATOM 2053 C C . TYR A 1 261 ? 10.771 10.436 7.762 1.00 98.38 261 TYR A C 1
ATOM 2055 O O . TYR A 1 261 ? 11.334 10.808 6.731 1.00 98.38 261 TYR A O 1
ATOM 2063 N N . VAL A 1 262 ? 10.410 9.165 7.962 1.00 98.62 262 VAL A N 1
ATOM 2064 C CA . VAL A 1 262 ? 10.665 8.098 6.989 1.00 98.62 262 VAL A CA 1
ATOM 2065 C C . VAL A 1 262 ? 9.861 8.319 5.709 1.00 98.62 262 VAL A C 1
ATOM 2067 O O . VAL A 1 262 ? 10.413 8.169 4.621 1.00 98.62 262 VAL A O 1
ATOM 2070 N N . LEU A 1 263 ? 8.588 8.710 5.817 1.00 98.38 263 LEU A N 1
ATOM 2071 C CA . LEU A 1 263 ? 7.748 9.020 4.657 1.00 98.38 263 LEU A CA 1
ATOM 2072 C C . LEU A 1 263 ? 8.349 10.149 3.825 1.00 98.38 263 LEU A C 1
ATOM 2074 O O . LEU A 1 263 ? 8.566 9.975 2.628 1.00 98.38 263 LEU A O 1
ATOM 2078 N N . LYS A 1 264 ? 8.712 11.256 4.475 1.00 98.50 264 LYS A N 1
ATOM 2079 C CA . LYS A 1 264 ? 9.346 12.386 3.800 1.00 98.50 264 LYS A CA 1
ATOM 2080 C C . LYS A 1 264 ? 10.648 11.984 3.109 1.00 98.50 264 LYS A C 1
ATOM 2082 O O . LYS A 1 264 ? 10.886 12.382 1.977 1.00 98.50 264 LYS A O 1
ATOM 2087 N N . HIS A 1 265 ? 11.481 11.183 3.772 1.00 98.50 265 HIS A N 1
ATOM 2088 C CA . HIS A 1 265 ? 12.727 10.716 3.175 1.00 98.50 265 HIS A CA 1
ATOM 2089 C C . HIS A 1 265 ? 12.482 9.876 1.914 1.00 98.50 265 HIS A C 1
ATOM 2091 O O . HIS A 1 265 ? 13.168 10.078 0.914 1.00 98.50 265 HIS A O 1
ATOM 2097 N N . PHE A 1 266 ? 11.490 8.979 1.938 1.00 98.50 266 PHE A N 1
ATOM 2098 C CA . PHE A 1 266 ? 11.110 8.209 0.755 1.00 98.50 266 PHE A CA 1
ATOM 2099 C C . PHE A 1 266 ? 10.565 9.091 -0.368 1.00 98.50 266 PHE A C 1
ATOM 2101 O O . PHE A 1 266 ? 10.907 8.857 -1.525 1.00 98.50 266 PHE A O 1
ATOM 2108 N N . ASP A 1 267 ? 9.746 10.093 -0.050 1.00 98.56 267 ASP A N 1
ATOM 2109 C CA . ASP A 1 267 ? 9.223 11.030 -1.046 1.00 98.56 267 ASP A CA 1
ATOM 2110 C C . ASP A 1 267 ? 10.359 11.828 -1.709 1.00 98.56 267 ASP A C 1
ATOM 2112 O O . ASP A 1 267 ? 10.419 11.893 -2.939 1.00 98.56 267 ASP A O 1
ATOM 2116 N N . ASP A 1 268 ? 11.312 12.331 -0.916 1.00 98.44 268 ASP A N 1
ATOM 2117 C CA . ASP A 1 268 ? 12.500 13.041 -1.407 1.00 98.44 268 ASP A CA 1
ATOM 2118 C C . ASP A 1 268 ? 13.361 12.134 -2.322 1.00 98.44 268 ASP A C 1
ATOM 2120 O O . ASP A 1 268 ? 13.810 12.551 -3.394 1.00 98.44 268 ASP A O 1
ATOM 2124 N N . GLU A 1 269 ? 13.578 10.867 -1.941 1.00 98.69 269 GLU A N 1
ATOM 2125 C CA . GLU A 1 269 ? 14.323 9.895 -2.759 1.00 98.69 269 GLU A CA 1
ATOM 2126 C C . GLU A 1 269 ? 13.603 9.562 -4.072 1.00 98.69 269 GLU A C 1
ATOM 2128 O O . GLU A 1 269 ? 14.233 9.456 -5.130 1.00 98.69 269 GLU A O 1
ATOM 2133 N N . ILE A 1 270 ? 12.280 9.388 -4.020 1.00 98.12 270 ILE A N 1
ATOM 2134 C CA . ILE A 1 270 ? 11.451 9.137 -5.200 1.00 98.12 270 ILE A CA 1
ATOM 2135 C C . ILE A 1 270 ? 11.543 10.327 -6.160 1.00 98.12 270 ILE A C 1
ATOM 2137 O O . ILE A 1 270 ? 11.733 10.109 -7.359 1.00 98.12 270 ILE A O 1
ATOM 2141 N N . GLU A 1 271 ? 11.452 11.558 -5.655 1.00 98.62 271 GLU A N 1
ATOM 2142 C CA . GLU A 1 271 ? 11.577 12.777 -6.459 1.00 98.62 271 GLU A CA 1
ATOM 2143 C C . GLU A 1 271 ? 12.961 12.866 -7.123 1.00 98.62 271 GLU A C 1
ATOM 2145 O O . GLU A 1 271 ? 13.063 13.101 -8.332 1.00 98.62 271 GLU A O 1
ATOM 2150 N N . GLU A 1 272 ? 14.037 12.581 -6.383 1.00 98.50 272 GLU A N 1
ATOM 2151 C CA . GLU A 1 272 ? 15.395 12.576 -6.934 1.00 98.50 272 GLU A CA 1
ATOM 2152 C C . GLU A 1 272 ? 15.563 11.515 -8.037 1.00 98.50 272 GLU A C 1
ATOM 2154 O O . GLU A 1 272 ? 16.168 11.774 -9.087 1.00 98.50 272 GLU A O 1
ATOM 2159 N N . ILE A 1 273 ? 15.023 10.310 -7.831 1.00 98.44 273 ILE A N 1
ATOM 2160 C CA . ILE A 1 273 ? 15.062 9.230 -8.824 1.00 98.44 273 ILE A CA 1
ATOM 2161 C C . ILE A 1 273 ? 14.261 9.612 -10.073 1.00 98.44 273 ILE A C 1
ATOM 2163 O O . ILE A 1 273 ? 14.737 9.378 -11.187 1.00 98.44 273 ILE A O 1
ATOM 2167 N N . GLN A 1 274 ? 13.079 10.210 -9.911 1.00 98.44 274 GLN A N 1
ATOM 2168 C CA . GLN A 1 274 ? 12.253 10.680 -11.025 1.00 98.44 274 GLN A CA 1
ATOM 2169 C C . GLN A 1 274 ? 12.988 11.744 -11.844 1.00 98.44 274 GLN A C 1
ATOM 2171 O O . GLN A 1 274 ? 13.127 11.584 -13.056 1.00 98.44 274 GLN A O 1
ATOM 2176 N N . ALA A 1 275 ? 13.572 12.751 -11.191 1.00 98.38 275 ALA A N 1
ATOM 2177 C CA . ALA A 1 275 ? 14.347 13.789 -11.866 1.00 98.38 275 ALA A CA 1
ATOM 2178 C C . ALA A 1 275 ? 15.551 13.215 -12.640 1.00 98.38 275 ALA A C 1
ATOM 2180 O O . ALA A 1 275 ? 15.835 13.624 -13.772 1.00 98.38 275 ALA A O 1
ATOM 2181 N N . LYS A 1 276 ? 16.258 12.227 -12.069 1.00 98.50 276 LYS A N 1
ATOM 2182 C CA . LYS A 1 276 ? 17.358 11.525 -12.757 1.00 98.50 276 LYS A CA 1
ATOM 2183 C C . LYS A 1 276 ? 16.867 10.742 -13.972 1.00 98.50 276 LYS A C 1
ATOM 2185 O O . LYS A 1 276 ? 17.526 10.769 -15.013 1.00 98.50 276 LYS A O 1
ATOM 2190 N N . LEU A 1 277 ? 15.735 10.051 -13.849 1.00 98.38 277 LEU A N 1
ATOM 2191 C CA . LEU A 1 277 ? 15.153 9.270 -14.936 1.00 98.38 277 LEU A CA 1
ATOM 2192 C C . LEU A 1 277 ? 14.732 10.171 -16.102 1.00 98.38 277 LEU A C 1
ATOM 2194 O O . LEU A 1 277 ? 15.118 9.899 -17.236 1.00 98.38 277 LEU A O 1
ATOM 2198 N N . GLU A 1 278 ? 14.024 11.265 -15.818 1.00 98.50 278 GLU A N 1
ATOM 2199 C CA . GLU A 1 278 ? 13.597 12.247 -16.822 1.00 98.50 278 GLU A CA 1
ATOM 2200 C C . GLU A 1 278 ? 14.790 12.907 -17.523 1.00 98.50 278 GLU A C 1
ATOM 2202 O O . GLU A 1 278 ? 14.795 13.078 -18.743 1.00 98.50 278 GLU A O 1
ATOM 2207 N N . SER A 1 279 ? 15.843 13.243 -16.771 1.00 98.19 279 SER A N 1
ATOM 2208 C CA . SER A 1 279 ? 17.089 13.771 -17.334 1.00 98.19 279 SER A CA 1
ATOM 2209 C C . SER A 1 279 ? 17.745 12.775 -18.299 1.00 98.19 279 SER A C 1
ATOM 2211 O O . SER A 1 279 ? 18.137 13.148 -19.408 1.00 98.19 279 SER A O 1
ATOM 2213 N N . ASN A 1 280 ? 17.810 11.496 -17.916 1.00 98.12 280 ASN A N 1
ATOM 2214 C CA . ASN A 1 280 ? 18.377 10.439 -18.749 1.00 98.12 280 ASN A CA 1
ATOM 2215 C C . ASN A 1 280 ? 17.529 10.158 -19.999 1.00 98.12 280 ASN A C 1
ATOM 2217 O O . ASN A 1 280 ? 18.080 10.003 -21.086 1.00 98.12 280 ASN A O 1
ATOM 2221 N N . GLU A 1 281 ? 16.202 10.130 -19.870 1.00 98.19 281 GLU A N 1
ATOM 2222 C CA . GLU A 1 281 ? 15.287 9.962 -21.004 1.00 98.19 281 GLU A CA 1
ATOM 2223 C C . GLU A 1 281 ? 15.428 11.115 -22.002 1.00 98.19 281 GLU A C 1
ATOM 2225 O O . GLU A 1 281 ? 15.587 10.884 -23.200 1.00 98.19 281 GLU A O 1
ATOM 2230 N N . ASN A 1 282 ? 15.494 12.354 -21.512 1.00 98.00 282 ASN A N 1
ATOM 2231 C CA . ASN A 1 282 ? 15.762 13.517 -22.353 1.00 98.00 282 ASN A CA 1
ATOM 2232 C C . ASN A 1 282 ? 17.131 13.437 -23.047 1.00 98.00 282 ASN A C 1
ATOM 2234 O O . ASN A 1 282 ? 17.257 13.862 -24.196 1.00 98.00 282 ASN A O 1
ATOM 2238 N N . GLY A 1 283 ? 18.153 12.904 -22.371 1.00 98.25 283 GLY A N 1
ATOM 2239 C CA . GLY A 1 283 ? 19.465 12.633 -22.964 1.00 98.25 283 GLY A CA 1
ATOM 2240 C C . GLY A 1 283 ? 19.385 11.611 -24.099 1.00 98.25 283 GLY A C 1
ATOM 2241 O O . GLY A 1 283 ? 19.829 11.896 -25.208 1.00 98.25 283 GLY A O 1
ATOM 2242 N N . TYR A 1 284 ? 18.737 10.472 -23.850 1.00 97.94 284 TYR A N 1
ATOM 2243 C CA . TYR A 1 284 ? 18.533 9.416 -24.842 1.00 97.94 284 TYR A CA 1
ATOM 2244 C C . TYR A 1 284 ? 17.762 9.908 -26.073 1.00 97.94 284 TYR A C 1
ATOM 2246 O O . TYR A 1 284 ? 18.132 9.602 -27.204 1.00 97.94 284 TYR A O 1
ATOM 2254 N N . VAL A 1 285 ? 16.706 10.703 -25.872 1.00 98.25 285 VAL A N 1
ATOM 2255 C CA . VAL A 1 285 ? 15.925 11.283 -26.974 1.00 98.25 285 VAL A CA 1
ATOM 2256 C C . VAL A 1 285 ? 16.790 12.201 -27.840 1.00 98.25 285 VAL A C 1
ATOM 2258 O O . VAL A 1 285 ? 16.712 12.111 -29.064 1.00 98.25 285 VAL A O 1
ATOM 2261 N N . LYS A 1 286 ? 17.627 13.051 -27.228 1.00 97.88 286 LYS A N 1
ATOM 2262 C CA . LYS A 1 286 ? 18.548 13.933 -27.963 1.00 97.88 286 LYS A CA 1
ATOM 2263 C C . LYS A 1 286 ? 19.586 13.141 -28.749 1.00 97.88 286 LYS A C 1
ATOM 2265 O O . LYS A 1 286 ? 19.730 13.374 -29.941 1.00 97.88 286 LYS A O 1
ATOM 2270 N N . GLU A 1 287 ? 20.245 12.177 -28.111 1.00 98.06 287 GLU A N 1
ATOM 2271 C CA . GLU A 1 287 ? 21.243 11.324 -28.766 1.00 98.06 287 GLU A CA 1
ATOM 2272 C C . GLU A 1 287 ? 20.632 10.556 -29.946 1.00 98.06 287 GLU A C 1
ATOM 2274 O O . GLU A 1 287 ? 21.213 10.488 -31.025 1.00 98.06 287 GLU A O 1
ATOM 2279 N N . ASN A 1 288 ? 19.416 10.034 -29.788 1.00 97.31 288 ASN A N 1
ATOM 2280 C CA . ASN A 1 288 ? 18.722 9.334 -30.864 1.00 97.31 288 ASN A CA 1
ATOM 2281 C C . ASN A 1 288 ? 18.321 10.263 -32.027 1.00 97.31 288 ASN A C 1
ATOM 2283 O O . ASN A 1 288 ? 18.252 9.818 -33.173 1.00 97.31 288 ASN A O 1
ATOM 2287 N N . GLU A 1 289 ? 18.042 11.541 -31.756 1.00 97.50 289 GLU A N 1
ATOM 2288 C CA . GLU A 1 289 ? 17.823 12.535 -32.812 1.00 97.50 289 GLU A CA 1
ATOM 2289 C C . GLU A 1 289 ? 19.131 12.854 -33.545 1.00 97.50 289 GLU A C 1
ATOM 2291 O O . GLU A 1 289 ? 19.155 12.802 -34.770 1.00 97.50 289 GLU A O 1
ATOM 2296 N N . GLU A 1 290 ? 20.235 13.065 -32.822 1.00 97.06 290 GLU A N 1
ATOM 2297 C CA . GLU A 1 290 ? 21.565 13.284 -33.414 1.00 97.06 290 GLU A CA 1
ATOM 2298 C C . GLU A 1 290 ? 22.000 12.105 -34.300 1.00 97.06 290 GLU A C 1
ATOM 2300 O O . GLU A 1 290 ? 22.517 12.300 -35.402 1.00 97.06 290 GLU A O 1
ATOM 2305 N N . VAL A 1 291 ? 21.741 10.867 -33.864 1.00 97.50 291 VAL A N 1
ATOM 2306 C CA . VAL A 1 291 ? 21.984 9.664 -34.676 1.00 97.50 291 VAL A CA 1
ATOM 2307 C C . VAL A 1 291 ? 21.166 9.702 -35.967 1.00 97.50 291 VAL A C 1
ATOM 2309 O O . VAL A 1 291 ? 21.711 9.423 -37.036 1.00 97.50 291 VAL A O 1
ATOM 2312 N N . ARG A 1 292 ? 19.884 10.081 -35.894 1.00 96.56 292 ARG A N 1
ATOM 2313 C CA . ARG A 1 292 ? 19.012 10.187 -37.073 1.00 96.56 292 ARG A CA 1
ATOM 2314 C C . ARG A 1 292 ? 19.493 11.267 -38.041 1.00 96.56 292 ARG A C 1
ATOM 2316 O O . ARG A 1 292 ? 19.476 11.050 -39.249 1.00 96.56 292 ARG A O 1
ATOM 2323 N N . GLU A 1 293 ? 19.942 12.409 -37.524 1.00 96.94 293 GLU A N 1
ATOM 2324 C CA . GLU A 1 293 ? 20.504 13.497 -38.332 1.00 96.94 293 GLU A CA 1
ATOM 2325 C C . GLU A 1 293 ? 21.797 13.079 -39.049 1.00 96.94 293 GLU A C 1
ATOM 2327 O O . GLU A 1 293 ? 22.052 13.510 -40.174 1.00 96.94 293 GLU A O 1
ATOM 2332 N N . LEU A 1 294 ? 22.608 12.220 -38.424 1.00 97.06 294 LEU A N 1
ATOM 2333 C CA . LEU A 1 294 ? 23.871 11.737 -38.983 1.00 97.06 294 LEU A CA 1
ATOM 2334 C C . LEU A 1 294 ? 23.709 10.547 -39.946 1.00 97.06 294 LEU A C 1
ATOM 2336 O O . LEU A 1 294 ? 24.585 10.313 -40.780 1.00 97.06 294 LEU A O 1
ATOM 2340 N N . GLU A 1 295 ? 22.605 9.808 -39.885 1.00 96.81 295 GLU A N 1
ATOM 2341 C CA . GLU A 1 295 ? 22.382 8.602 -40.693 1.00 96.81 295 GLU A CA 1
ATOM 2342 C C . GLU A 1 295 ? 22.402 8.881 -42.210 1.00 96.81 295 GLU A C 1
ATOM 2344 O O . GLU A 1 295 ? 23.049 8.159 -42.980 1.00 96.81 295 GLU A O 1
ATOM 2349 N N . GLU A 1 296 ? 21.761 9.969 -42.651 1.00 95.06 296 GLU A N 1
ATOM 2350 C CA . GLU A 1 296 ? 21.762 10.393 -44.056 1.00 95.06 296 GLU A CA 1
ATOM 2351 C C . GLU A 1 296 ? 23.165 10.797 -44.558 1.00 95.06 296 GLU A C 1
ATOM 2353 O O . GLU A 1 296 ? 23.621 10.222 -45.555 1.00 95.06 296 GLU A O 1
ATOM 2358 N N . PRO A 1 297 ? 23.903 11.727 -43.913 1.00 96.81 297 PRO A N 1
ATOM 2359 C CA . PRO A 1 297 ? 25.233 12.103 -44.379 1.00 96.81 297 PRO A CA 1
ATOM 2360 C C . PRO A 1 297 ? 26.237 10.946 -44.316 1.00 96.81 297 PRO A C 1
ATOM 2362 O O . PRO A 1 297 ? 27.080 10.853 -45.210 1.00 96.81 297 PRO A O 1
ATOM 2365 N N . PHE A 1 298 ? 26.141 10.030 -43.341 1.00 96.56 298 PHE A N 1
ATOM 2366 C CA . PHE A 1 298 ? 26.969 8.817 -43.338 1.00 96.56 298 PHE A CA 1
ATOM 2367 C C . PHE A 1 298 ? 26.670 7.919 -44.540 1.00 96.56 298 PHE A C 1
ATOM 2369 O O . PHE A 1 298 ? 27.604 7.477 -45.210 1.00 96.56 298 PHE A O 1
ATOM 2376 N N . SER A 1 299 ? 25.392 7.711 -44.865 1.00 96.69 299 SER A N 1
ATOM 2377 C CA . SER A 1 299 ? 24.983 6.924 -46.035 1.00 96.69 299 SER A CA 1
ATOM 2378 C C . SER A 1 299 ? 25.487 7.544 -47.345 1.00 96.69 299 SER A C 1
ATOM 2380 O O . SER A 1 299 ? 25.982 6.846 -48.233 1.00 96.69 299 SER A O 1
ATOM 2382 N N . LEU A 1 300 ? 25.409 8.874 -47.469 1.00 97.12 300 LEU A N 1
ATOM 2383 C CA . LEU A 1 300 ? 25.949 9.606 -48.619 1.00 97.12 300 LEU A CA 1
ATOM 2384 C C . LEU A 1 300 ? 27.473 9.454 -48.721 1.00 97.12 300 LEU A C 1
ATOM 2386 O O . LEU A 1 300 ? 27.991 9.129 -49.792 1.00 97.12 300 LEU A O 1
ATOM 2390 N N . LEU A 1 301 ? 28.185 9.644 -47.609 1.00 97.50 301 LEU A N 1
ATOM 2391 C CA . LEU A 1 301 ? 29.640 9.524 -47.555 1.00 97.50 301 LEU A CA 1
ATOM 2392 C C . LEU A 1 301 ? 30.109 8.103 -47.896 1.00 97.50 301 LEU A C 1
ATOM 2394 O O . LEU A 1 301 ? 31.094 7.936 -48.618 1.00 97.50 301 LEU A O 1
ATOM 2398 N N . GLU A 1 302 ? 29.395 7.077 -47.430 1.00 97.38 302 GLU A N 1
ATOM 2399 C CA . GLU A 1 302 ? 29.674 5.676 -47.751 1.00 97.38 302 GLU A CA 1
ATOM 2400 C C . GLU A 1 302 ? 29.528 5.409 -49.257 1.00 97.38 302 GLU A C 1
ATOM 2402 O O . GLU A 1 302 ? 30.423 4.829 -49.883 1.00 97.38 302 GLU A O 1
ATOM 2407 N N . MET A 1 303 ? 28.448 5.898 -49.878 1.00 97.31 303 MET A N 1
ATOM 2408 C CA . MET A 1 303 ? 28.265 5.795 -51.329 1.00 97.31 303 MET A CA 1
ATOM 2409 C C . MET A 1 303 ? 29.400 6.471 -52.110 1.00 97.31 303 MET A C 1
ATOM 2411 O O . MET A 1 303 ? 29.888 5.917 -53.103 1.00 97.31 303 MET A O 1
ATOM 2415 N N . GLU A 1 304 ? 29.842 7.657 -51.687 1.00 97.50 304 GLU A N 1
ATOM 2416 C CA . GLU A 1 304 ? 30.949 8.367 -52.333 1.00 97.50 304 GLU A CA 1
ATOM 2417 C C . GLU A 1 304 ? 32.282 7.628 -52.185 1.00 97.50 304 GLU A C 1
ATOM 2419 O O . GLU A 1 304 ? 33.006 7.473 -53.176 1.00 97.50 304 GLU A O 1
ATOM 2424 N N . CYS A 1 305 ? 32.581 7.113 -50.990 1.00 96.75 305 CYS A N 1
ATOM 2425 C CA . CYS A 1 305 ? 33.768 6.297 -50.736 1.00 96.75 305 CYS A CA 1
ATOM 2426 C C . CYS A 1 305 ? 33.804 5.073 -51.657 1.00 96.75 305 CYS A C 1
ATOM 2428 O O . CYS A 1 305 ? 34.802 4.849 -52.348 1.00 96.75 305 CYS A O 1
ATOM 2430 N N . ASN A 1 306 ? 32.691 4.343 -51.749 1.00 97.12 306 ASN A N 1
ATOM 2431 C CA . ASN A 1 306 ? 32.560 3.178 -52.624 1.00 97.12 306 ASN A CA 1
ATOM 2432 C C . ASN A 1 306 ? 32.781 3.546 -54.098 1.00 97.12 306 ASN A C 1
ATOM 2434 O O . ASN A 1 306 ? 33.501 2.861 -54.827 1.00 97.12 306 ASN A O 1
ATOM 2438 N N . LYS A 1 307 ? 32.233 4.681 -54.545 1.00 97.44 307 LYS A N 1
ATOM 2439 C CA . LYS A 1 307 ? 32.423 5.179 -55.914 1.00 97.44 307 LYS A CA 1
ATOM 2440 C C . LYS A 1 307 ? 33.880 5.535 -56.212 1.00 97.44 307 LYS A C 1
ATOM 2442 O O . LYS A 1 307 ? 34.351 5.315 -57.329 1.00 97.44 307 LYS A O 1
ATOM 2447 N N . ILE A 1 308 ? 34.593 6.121 -55.251 1.00 97.31 308 ILE A N 1
ATOM 2448 C CA . ILE A 1 308 ? 36.018 6.445 -55.395 1.00 97.31 308 ILE A CA 1
ATOM 2449 C C . ILE A 1 308 ? 36.844 5.160 -55.467 1.00 97.31 308 ILE A C 1
ATOM 2451 O O . ILE A 1 308 ? 37.668 5.034 -56.374 1.00 97.31 308 ILE A O 1
ATOM 2455 N N . GLN A 1 309 ? 36.595 4.204 -54.571 1.00 96.38 309 GLN A N 1
ATOM 2456 C CA . GLN A 1 309 ? 37.273 2.906 -54.573 1.00 96.38 309 GLN A CA 1
ATOM 2457 C C . GLN A 1 309 ? 37.068 2.165 -55.899 1.00 96.38 309 GLN A C 1
ATOM 2459 O O . GLN A 1 309 ? 38.030 1.679 -56.493 1.00 96.38 309 GLN A O 1
ATOM 2464 N N . GLU A 1 310 ? 35.844 2.160 -56.427 1.00 97.12 310 GLU A N 1
ATOM 2465 C CA . GLU A 1 310 ? 35.538 1.531 -57.712 1.00 97.12 310 GLU A CA 1
ATOM 2466 C C . GLU A 1 310 ? 36.281 2.200 -58.877 1.00 97.12 310 GLU A C 1
ATOM 2468 O O . GLU A 1 310 ? 36.861 1.529 -59.732 1.00 97.12 310 GLU A O 1
ATOM 2473 N N . ARG A 1 311 ? 36.347 3.537 -58.894 1.00 96.69 311 ARG A N 1
ATOM 2474 C CA . ARG A 1 311 ? 37.134 4.273 -59.899 1.00 96.69 311 ARG A CA 1
ATOM 2475 C C . ARG A 1 311 ? 38.622 3.948 -59.815 1.00 96.69 311 ARG A C 1
ATOM 2477 O O . ARG A 1 311 ? 39.260 3.817 -60.858 1.00 96.69 311 ARG A O 1
ATOM 2484 N N . GLN A 1 312 ? 39.174 3.832 -58.607 1.00 96.06 312 GLN A N 1
ATOM 2485 C CA . GLN A 1 312 ? 40.574 3.452 -58.407 1.00 96.06 312 GLN A CA 1
ATOM 2486 C C . GLN A 1 312 ? 40.838 2.031 -58.918 1.00 96.06 312 GLN A C 1
ATOM 2488 O O . GLN A 1 312 ? 41.812 1.822 -59.639 1.00 96.06 312 GLN A O 1
ATOM 2493 N N . ARG A 1 313 ? 39.936 1.083 -58.629 1.00 97.25 313 ARG A N 1
ATOM 2494 C CA . ARG A 1 313 ? 40.011 -0.296 -59.130 1.00 97.25 313 ARG A CA 1
ATOM 2495 C C . ARG A 1 313 ? 40.036 -0.348 -60.660 1.00 97.25 313 ARG A C 1
ATOM 2497 O O . ARG A 1 313 ? 40.940 -0.950 -61.232 1.00 97.25 313 ARG A O 1
ATOM 2504 N N . LEU A 1 314 ? 39.093 0.332 -61.316 1.00 96.94 314 LEU A N 1
ATOM 2505 C CA . LEU A 1 314 ? 39.003 0.376 -62.781 1.00 96.94 314 LEU A CA 1
ATOM 2506 C C . LEU A 1 314 ? 40.216 1.063 -63.428 1.00 96.94 314 LEU A C 1
ATOM 2508 O O . LEU A 1 314 ? 40.664 0.660 -64.502 1.00 96.94 314 LEU A O 1
ATOM 2512 N N . ALA A 1 315 ? 40.756 2.109 -62.798 1.00 95.56 315 ALA A N 1
ATOM 2513 C CA . ALA A 1 315 ? 41.947 2.796 -63.293 1.00 95.56 315 ALA A CA 1
ATOM 2514 C C . ALA A 1 315 ? 43.191 1.897 -63.236 1.00 95.56 315 ALA A C 1
ATOM 2516 O O . ALA A 1 315 ? 43.964 1.869 -64.195 1.00 95.56 315 ALA A O 1
ATOM 2517 N N . GLU A 1 316 ? 43.361 1.141 -62.149 1.00 95.12 316 GLU A N 1
ATOM 2518 C CA . GLU A 1 316 ? 44.470 0.196 -62.015 1.00 95.12 316 GLU A CA 1
ATOM 2519 C C . GLU A 1 316 ? 44.331 -0.980 -62.989 1.00 95.12 316 GLU A C 1
ATOM 2521 O O . GLU A 1 316 ? 45.300 -1.334 -63.659 1.00 95.12 316 GLU A O 1
ATOM 2526 N N . GLU A 1 317 ? 43.124 -1.524 -63.162 1.00 95.38 317 GLU A N 1
ATOM 2527 C CA . GLU A 1 317 ? 42.853 -2.558 -64.166 1.00 95.38 317 GLU A CA 1
ATOM 2528 C C . GLU A 1 317 ? 43.210 -2.073 -65.578 1.00 95.38 317 GLU A C 1
ATOM 2530 O O . GLU A 1 317 ? 43.933 -2.749 -66.314 1.00 95.38 317 GLU A O 1
ATOM 2535 N N . LYS A 1 318 ? 42.803 -0.847 -65.931 1.00 96.31 318 LYS A N 1
ATOM 2536 C CA . LYS A 1 318 ? 43.151 -0.234 -67.217 1.00 96.31 318 LYS A CA 1
ATOM 2537 C C . LYS A 1 318 ? 44.661 -0.037 -67.377 1.00 96.31 318 LYS A C 1
ATOM 2539 O O . LYS A 1 318 ? 45.182 -0.237 -68.473 1.00 96.31 318 LYS A O 1
ATOM 2544 N N . ARG A 1 319 ? 45.374 0.341 -66.311 1.00 94.94 319 ARG A N 1
ATOM 2545 C CA . ARG A 1 319 ? 46.839 0.493 -66.319 1.00 94.94 319 ARG A CA 1
ATOM 2546 C C . ARG A 1 319 ? 47.536 -0.849 -66.552 1.00 94.94 319 ARG A C 1
ATOM 2548 O O . ARG A 1 319 ? 48.471 -0.917 -67.349 1.00 94.94 319 ARG A O 1
ATOM 2555 N N . ILE A 1 320 ? 47.076 -1.910 -65.889 1.00 94.50 320 ILE A N 1
ATOM 2556 C CA . ILE A 1 320 ? 47.595 -3.274 -66.065 1.00 94.50 320 ILE A CA 1
ATOM 2557 C C . ILE A 1 320 ? 47.354 -3.757 -67.497 1.00 94.50 320 ILE A C 1
ATOM 2559 O O . ILE A 1 320 ? 48.267 -4.301 -68.117 1.00 94.50 320 ILE A O 1
ATOM 2563 N N . GLU A 1 321 ? 46.165 -3.524 -68.050 1.00 92.56 321 GLU A N 1
ATOM 2564 C CA . GLU A 1 321 ? 45.841 -3.957 -69.411 1.00 92.56 321 GLU A CA 1
ATOM 2565 C C . GLU A 1 321 ? 46.672 -3.212 -70.465 1.00 92.56 321 GLU A C 1
ATOM 2567 O O . GLU A 1 321 ? 47.243 -3.828 -71.363 1.00 92.56 321 GLU A O 1
ATOM 2572 N N . GLN A 1 322 ? 46.862 -1.898 -70.299 1.00 92.94 322 GLN A N 1
ATOM 2573 C CA . GLN A 1 322 ? 47.767 -1.118 -71.149 1.00 92.94 322 GLN A CA 1
ATOM 2574 C C . GLN A 1 322 ? 49.213 -1.630 -71.087 1.00 92.94 322 GLN A C 1
ATOM 2576 O O . GLN A 1 322 ? 49.886 -1.688 -72.116 1.00 92.94 322 GLN A O 1
ATOM 2581 N N . LEU A 1 323 ? 49.700 -2.022 -69.905 1.00 91.81 323 LEU A N 1
ATOM 2582 C CA . LEU A 1 323 ? 51.030 -2.619 -69.766 1.00 91.81 323 LEU A CA 1
ATOM 2583 C C . LEU A 1 323 ? 51.136 -3.965 -70.489 1.00 91.81 323 LEU A C 1
ATOM 2585 O O . LEU A 1 323 ? 52.122 -4.186 -71.190 1.00 91.81 323 LEU A O 1
ATOM 2589 N N . ARG A 1 324 ? 50.124 -4.834 -70.377 1.00 91.06 324 ARG A N 1
ATOM 2590 C CA . ARG A 1 324 ? 50.078 -6.109 -71.115 1.00 91.06 324 ARG A CA 1
ATOM 2591 C C . ARG A 1 324 ? 50.079 -5.889 -72.624 1.00 91.06 324 ARG A C 1
ATOM 2593 O O . ARG A 1 324 ? 50.821 -6.560 -73.336 1.00 91.06 324 ARG A O 1
ATOM 2600 N N . GLU A 1 325 ? 49.300 -4.929 -73.122 1.00 90.25 325 GLU A N 1
ATOM 2601 C CA . GLU A 1 325 ? 49.309 -4.577 -74.544 1.00 90.25 325 GLU A CA 1
ATOM 2602 C C . GLU A 1 325 ? 50.682 -4.088 -75.016 1.00 90.25 325 GLU A C 1
ATOM 2604 O O . GLU A 1 325 ? 51.134 -4.470 -76.097 1.00 90.25 325 GLU A O 1
ATOM 2609 N N . LEU A 1 326 ? 51.344 -3.226 -74.235 1.00 89.50 326 LEU A N 1
ATOM 2610 C CA . LEU A 1 326 ? 52.689 -2.748 -74.557 1.00 89.50 326 LEU A CA 1
ATOM 2611 C C . LEU A 1 326 ? 53.708 -3.889 -74.539 1.00 89.50 326 LEU A C 1
ATOM 2613 O O . LEU A 1 326 ? 54.550 -3.948 -75.429 1.00 89.50 326 LEU A O 1
ATOM 2617 N N . GLU A 1 327 ? 53.613 -4.815 -73.585 1.00 89.31 327 GLU A N 1
ATOM 2618 C CA . GLU A 1 327 ? 54.464 -6.005 -73.531 1.00 89.31 327 GLU A CA 1
ATOM 2619 C C . GLU A 1 327 ? 54.270 -6.891 -74.771 1.00 89.31 327 GLU A C 1
ATOM 2621 O O . GLU A 1 327 ? 55.247 -7.326 -75.382 1.00 89.31 327 GLU A O 1
ATOM 2626 N N . LEU A 1 328 ? 53.022 -7.117 -75.195 1.00 87.31 328 LEU A N 1
ATOM 2627 C CA . LEU A 1 328 ? 52.714 -7.859 -76.420 1.00 87.31 328 LEU A CA 1
ATOM 2628 C C . LEU A 1 328 ? 53.250 -7.148 -77.670 1.00 87.31 328 LEU A C 1
ATOM 2630 O O . LEU A 1 328 ? 53.872 -7.788 -78.518 1.00 87.31 328 LEU A O 1
ATOM 2634 N N . LYS A 1 329 ? 53.066 -5.825 -77.775 1.00 87.06 329 LYS A N 1
ATOM 2635 C CA . LYS A 1 329 ? 53.608 -5.015 -78.880 1.00 87.06 329 LYS A CA 1
ATOM 2636 C C . LYS A 1 329 ? 55.139 -5.036 -78.899 1.00 87.06 329 LYS A C 1
ATOM 2638 O O . LYS A 1 329 ? 55.717 -5.170 -79.971 1.00 87.06 329 LYS A O 1
ATOM 264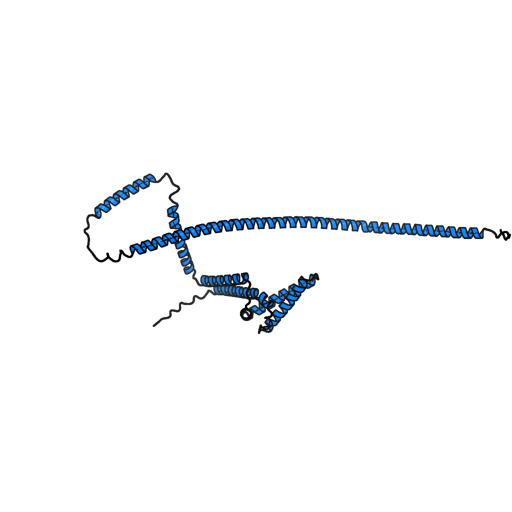3 N N . ALA A 1 330 ? 55.797 -4.962 -77.742 1.00 80.81 330 ALA A N 1
ATOM 2644 C CA . ALA A 1 330 ? 57.252 -5.057 -77.630 1.00 80.81 330 ALA A CA 1
ATOM 2645 C C . ALA A 1 330 ? 57.773 -6.445 -78.042 1.00 80.81 330 ALA A C 1
ATOM 2647 O O . ALA A 1 330 ? 58.742 -6.529 -78.794 1.00 80.81 330 ALA A O 1
ATOM 2648 N N . LYS A 1 331 ? 57.099 -7.528 -77.626 1.00 81.19 331 LYS A N 1
ATOM 2649 C CA . LYS A 1 331 ? 57.414 -8.898 -78.069 1.00 81.19 331 LYS A CA 1
ATOM 2650 C C . LYS A 1 331 ? 57.239 -9.078 -79.580 1.00 81.19 331 LYS A C 1
ATOM 2652 O O . LYS A 1 331 ? 58.046 -9.762 -80.193 1.00 81.19 331 LYS A O 1
ATOM 2657 N N . ALA A 1 332 ? 56.225 -8.455 -80.181 1.00 76.56 332 ALA A N 1
ATOM 2658 C CA . ALA A 1 332 ? 55.988 -8.511 -81.626 1.00 76.56 332 ALA A CA 1
ATOM 2659 C C . ALA A 1 332 ? 56.933 -7.608 -82.449 1.00 76.56 332 ALA A C 1
ATOM 2661 O O . ALA A 1 332 ? 57.144 -7.866 -83.631 1.00 76.56 332 ALA A O 1
ATOM 2662 N N . ALA A 1 333 ? 57.487 -6.549 -81.848 1.00 70.12 333 ALA A N 1
ATOM 2663 C CA . ALA A 1 333 ? 58.395 -5.601 -82.499 1.00 70.12 333 ALA A CA 1
ATOM 2664 C C . ALA A 1 333 ? 59.878 -6.012 -82.445 1.00 70.12 333 ALA A C 1
ATOM 2666 O O . ALA A 1 333 ? 60.699 -5.382 -83.112 1.00 70.12 333 ALA A O 1
ATOM 2667 N N . LEU A 1 334 ? 60.236 -7.051 -81.682 1.00 53.94 334 LEU A N 1
ATOM 2668 C CA . LEU A 1 334 ? 61.541 -7.702 -81.789 1.00 53.94 334 LEU A CA 1
ATOM 2669 C C . LEU A 1 334 ? 61.520 -8.631 -83.017 1.00 53.94 334 LEU A C 1
ATOM 2671 O O . LEU A 1 334 ? 60.818 -9.643 -82.988 1.00 53.94 334 LEU A O 1
ATOM 2675 N N . PRO A 1 335 ? 62.242 -8.317 -84.110 1.00 49.97 335 PRO A N 1
ATOM 2676 C CA . PRO A 1 335 ? 62.327 -9.226 -85.241 1.00 49.97 335 PRO A CA 1
ATOM 2677 C C . PRO A 1 335 ? 63.100 -10.471 -84.810 1.00 49.97 335 PRO A C 1
ATOM 2679 O O . PRO A 1 335 ? 64.085 -10.374 -84.077 1.00 49.97 335 PRO A O 1
ATOM 2682 N N . GLY A 1 336 ? 62.654 -11.636 -85.281 1.00 52.38 336 GLY A N 1
ATOM 2683 C CA . GLY A 1 336 ? 63.408 -12.875 -85.157 1.00 52.38 336 GLY A CA 1
ATOM 2684 C C . GLY A 1 336 ? 64.862 -12.665 -85.579 1.00 52.38 336 GLY A C 1
ATOM 2685 O O . GLY A 1 336 ? 65.146 -12.346 -86.731 1.00 52.38 336 GLY A O 1
ATOM 2686 N N . GLY A 1 337 ? 65.763 -12.821 -84.615 1.00 41.41 337 GLY A N 1
ATOM 2687 C CA . GLY A 1 337 ? 67.165 -13.129 -84.833 1.00 41.41 337 GLY A CA 1
ATOM 2688 C C . GLY A 1 337 ? 67.379 -14.551 -84.343 1.00 41.41 337 GLY A C 1
ATOM 2689 O O . GLY A 1 337 ? 67.376 -14.793 -83.138 1.00 41.41 337 GLY A O 1
ATOM 2690 N N . GLU A 1 338 ? 67.474 -15.474 -85.292 1.00 44.41 338 GLU A N 1
ATOM 2691 C CA . GLU A 1 338 ? 67.895 -16.855 -85.087 1.00 44.41 338 GLU A CA 1
ATOM 2692 C C . GLU A 1 338 ? 69.292 -16.927 -84.440 1.00 44.41 338 GLU A C 1
ATOM 2694 O O . GLU A 1 338 ? 70.190 -16.154 -84.769 1.00 44.41 338 GLU A O 1
ATOM 2699 N N . ASP A 1 339 ? 69.422 -17.889 -83.526 1.00 51.06 339 ASP A N 1
ATOM 2700 C CA . ASP A 1 339 ? 70.552 -18.788 -83.276 1.00 51.06 339 ASP A CA 1
ATOM 2701 C C . ASP A 1 339 ? 71.998 -18.263 -83.267 1.00 51.06 339 ASP A C 1
ATOM 2703 O O . ASP A 1 339 ? 72.591 -17.965 -84.299 1.00 51.06 339 ASP A O 1
ATOM 2707 N N . THR A 1 340 ? 72.685 -18.440 -82.130 1.00 41.91 340 THR A N 1
ATOM 2708 C CA . THR A 1 340 ? 73.961 -19.183 -82.127 1.00 41.91 340 THR A CA 1
ATOM 2709 C C . THR A 1 340 ? 74.162 -19.908 -80.789 1.00 41.91 340 THR A C 1
ATOM 2711 O O . THR A 1 340 ? 74.017 -19.338 -79.711 1.00 41.91 340 THR A O 1
ATOM 2714 N N . GLN A 1 341 ? 74.461 -21.201 -80.901 1.00 56.09 341 GLN A N 1
ATOM 2715 C CA . GLN A 1 341 ? 74.703 -22.182 -79.846 1.00 56.09 341 GLN A CA 1
ATOM 2716 C C . GLN A 1 341 ? 76.006 -21.952 -79.048 1.00 56.09 341 GLN A C 1
ATOM 2718 O O . GLN A 1 341 ? 76.924 -21.289 -79.520 1.00 56.09 341 GLN A O 1
ATOM 2723 N N . LEU A 1 342 ? 76.104 -22.702 -77.936 1.00 50.66 342 LEU A N 1
ATOM 2724 C CA . LEU A 1 342 ? 77.319 -23.234 -77.285 1.00 50.66 342 LEU A CA 1
ATOM 2725 C C . LEU A 1 342 ? 78.203 -22.253 -76.494 1.00 50.66 342 LEU A C 1
ATOM 2727 O O . LEU A 1 342 ? 78.974 -21.490 -77.058 1.00 50.66 342 LEU A O 1
ATOM 2731 N N . ALA A 1 343 ? 78.243 -22.424 -75.168 1.00 49.03 343 ALA A N 1
ATOM 2732 C CA . ALA A 1 343 ? 79.268 -23.254 -74.517 1.00 49.03 343 ALA A CA 1
ATOM 2733 C C . ALA A 1 343 ? 79.200 -23.124 -72.980 1.00 49.03 343 ALA A C 1
ATOM 2735 O O . ALA A 1 343 ? 79.297 -22.035 -72.423 1.00 49.03 343 ALA A O 1
ATOM 2736 N N . GLN A 1 344 ? 79.052 -24.275 -72.323 1.00 39.00 344 GLN A N 1
ATOM 2737 C CA . GLN A 1 344 ? 79.516 -24.569 -70.958 1.00 39.00 344 GLN A CA 1
ATOM 2738 C C . GLN A 1 344 ? 81.065 -24.628 -70.939 1.00 39.00 344 GLN A C 1
ATOM 2740 O O . GLN A 1 344 ? 81.644 -24.805 -72.018 1.00 39.00 344 GLN A O 1
ATOM 2745 N N . PRO A 1 345 ? 81.759 -24.499 -69.786 1.00 60.78 345 PRO A N 1
ATOM 2746 C CA . PRO A 1 345 ? 81.445 -25.125 -68.493 1.00 60.78 345 PRO A CA 1
ATOM 2747 C C . PRO A 1 345 ? 81.234 -24.189 -67.301 1.00 60.78 345 PRO A C 1
ATOM 2749 O O . PRO A 1 345 ? 81.791 -23.069 -67.291 1.00 60.78 345 PRO A O 1
#

Sequence (345 aa):
MSENGKAPSKKLSPEAQCISNILEQCISQLEIAAALPTVLCSNSISAIEDQDLSRKLQVHQTLSERLLKLEQGQERKTKRVQLEKHVKFSVRNVLRAFLVHPDAILGLRKKSDMAVGESEGLLIRNLRMFHSYMVHSLLTSVKEELQLSKHLSLLKEEEEEEEEDEEVEEEGGGGDKSALETTDAEISHKNSEIIMQEQDAPPPTDKQGLLHTKTISPQLTSIQQEIDQLNIQLNNLMLTNRQAEALLQEKNEQVEMETEYVLKHFDDEIEEIQAKLESNENGYVKENEEVRELEEPFSLLEMECNKIQERQRLAEEKRIEQLRELELKAKAALPGGEDTQLAQP

Radius of gyration: 52.49 Å; chains: 1; bounding box: 132×77×166 Å

Foldseek 3Di:
DDDPPDDPPQDFDPVLVVVLVVLVLVLLLLLCVLLLVVLLPDPCLVVQPDPQLSVLSVQLSVLVVVLVVVVVDPDDPPVNVVSVVVNVVSVVVNSVVCSVPVVRSVVSCVVPVDDRPPVSVVVSVVSVVVSVVSSVVSSQDPVRVVVVVVVVVVVVVVVVVVVVVPPPPPDDPDDPPVVVVVVVVVVVVVVVVVVVVVPPDDDDDDPDDPPPPVVVVVVVVVVVVVVVVVVVVVVVVVVVVVVVVVVVVVVVVVVVVVVVVVVVVVVVVVVVVVVVVVVVVVVVVVVVVVVVVVVVVVVVVVVVVVVVVVVVVVVVVVVVVVVVVVVVVVVVPPPDDDDDDDDDD

Secondary structure (DSSP, 8-state):
---------PPPPHHHHHHHHHHHHHHHHHHHHHHHHHHHHSGGGGG-S-HHHHHHHHHHHHHHHHHHHHHTS---HHHHHHHHHHHHHHHHHHHHHHHH-HHHHHHHHHHHT-PPPHHHHHHHHHHHHHHHHHHHHHHS-HHHHHHHHHHHHHHHHHHHHHHHTTTTSSS-TTSSHHHHHHHHHHHHHHHHHHHHHGGG-PPPP---STTSHHHHHHHHHHHHHHHHHHHHHHHHHHHHHHHHHHHHHHHHHHHHHHHHHHHHHHHHHHHHHHHHHHHHHHHHHHHHHHHHHHHHHHHHHHHHHHHHHHHHHHHHHHHHHHHHHHHHHHHHHS-----------

pLDDT: mean 76.11, std 19.52, range [32.06, 98.69]

InterPro domains:
  IPR042815 Dynein regulatory complex protein 10 [PTHR31598] (13-333)
  IPR060661 DRC9/10, N-terminal domain [PF27661] (15-142)

Organism: NCBI:txid210632